Protein AF-A0A2M8A8I3-F1 (afdb_monomer_lite)

Structure (mmCIF, N/CA/C/O backbone):
data_AF-A0A2M8A8I3-F1
#
_entry.id   AF-A0A2M8A8I3-F1
#
loop_
_atom_site.group_PDB
_atom_site.id
_atom_site.type_symbol
_atom_site.label_atom_id
_atom_site.label_alt_id
_atom_site.label_comp_id
_atom_site.label_asym_id
_atom_site.label_entity_id
_atom_site.label_seq_id
_atom_site.pdbx_PDB_ins_code
_atom_site.Cartn_x
_atom_site.Cartn_y
_atom_site.Cartn_z
_atom_site.occupancy
_atom_site.B_iso_or_equiv
_atom_site.auth_seq_id
_atom_site.auth_comp_id
_atom_site.auth_asym_id
_atom_site.auth_atom_id
_atom_site.pdbx_PDB_model_num
ATOM 1 N N . MET A 1 1 ? 8.639 14.173 14.535 1.00 30.88 1 MET A N 1
ATOM 2 C CA . MET A 1 1 ? 8.524 12.784 15.039 1.00 30.88 1 MET A CA 1
ATOM 3 C C . MET A 1 1 ? 8.715 11.704 13.958 1.00 30.88 1 MET A C 1
ATOM 5 O O . MET A 1 1 ? 8.870 10.550 14.319 1.00 30.88 1 MET A O 1
ATOM 9 N N . PHE A 1 2 ? 8.788 12.048 12.660 1.00 28.23 2 PHE A N 1
ATOM 10 C CA . PHE A 1 2 ? 8.744 11.082 11.543 1.00 28.23 2 PHE A CA 1
ATOM 11 C C . PHE A 1 2 ? 10.104 10.669 10.927 1.00 28.23 2 PHE A C 1
ATOM 13 O O . PHE A 1 2 ? 10.144 9.785 10.078 1.00 28.23 2 PHE A O 1
ATOM 20 N N . ASN A 1 3 ? 11.232 11.244 11.365 1.00 26.62 3 ASN A N 1
ATOM 21 C CA . ASN A 1 3 ? 12.545 10.990 10.738 1.00 26.62 3 ASN A CA 1
ATOM 22 C C . ASN A 1 3 ? 13.216 9.664 11.144 1.00 26.62 3 ASN A C 1
ATOM 24 O O . ASN A 1 3 ? 14.120 9.201 10.451 1.00 26.62 3 ASN A O 1
ATOM 28 N N . SER A 1 4 ? 12.799 9.033 12.245 1.00 27.84 4 SER A N 1
ATOM 29 C CA . SER A 1 4 ? 13.532 7.889 12.813 1.00 27.84 4 SER A CA 1
ATOM 30 C C . SER A 1 4 ? 13.178 6.540 12.171 1.00 27.84 4 SER A C 1
ATOM 32 O O . SER A 1 4 ? 14.012 5.634 12.171 1.00 27.84 4 SER A O 1
ATOM 34 N N . VAL A 1 5 ? 11.980 6.414 11.580 1.00 35.53 5 VAL A N 1
ATOM 35 C CA . VAL A 1 5 ? 11.532 5.195 10.877 1.00 35.53 5 VAL A CA 1
ATOM 36 C C . VAL A 1 5 ? 12.127 5.135 9.467 1.00 35.53 5 VAL A C 1
ATOM 38 O O . VAL A 1 5 ? 12.611 4.087 9.057 1.00 35.53 5 VAL A O 1
ATOM 41 N N . ALA A 1 6 ? 12.212 6.273 8.766 1.00 32.16 6 ALA A N 1
ATOM 42 C CA . ALA A 1 6 ? 12.844 6.359 7.446 1.00 32.16 6 ALA A CA 1
ATOM 43 C C . ALA A 1 6 ? 14.330 5.963 7.466 1.00 32.16 6 ALA A C 1
ATOM 45 O O . ALA A 1 6 ? 14.822 5.351 6.522 1.00 32.16 6 ALA A O 1
ATOM 46 N N . TYR A 1 7 ? 15.041 6.242 8.562 1.00 34.94 7 TYR A N 1
ATOM 47 C CA . TYR A 1 7 ? 16.477 5.965 8.669 1.00 34.94 7 TYR A CA 1
ATOM 48 C C . TYR A 1 7 ? 16.824 4.465 8.647 1.00 34.94 7 TYR A C 1
ATOM 50 O O . TYR A 1 7 ? 17.898 4.092 8.181 1.00 34.94 7 TYR A O 1
ATOM 58 N N . LEU A 1 8 ? 15.916 3.597 9.111 1.00 34.00 8 LEU A N 1
ATOM 59 C CA . LEU A 1 8 ? 16.121 2.142 9.134 1.00 34.00 8 LEU A CA 1
ATOM 60 C C . LEU A 1 8 ? 15.975 1.485 7.751 1.00 34.00 8 L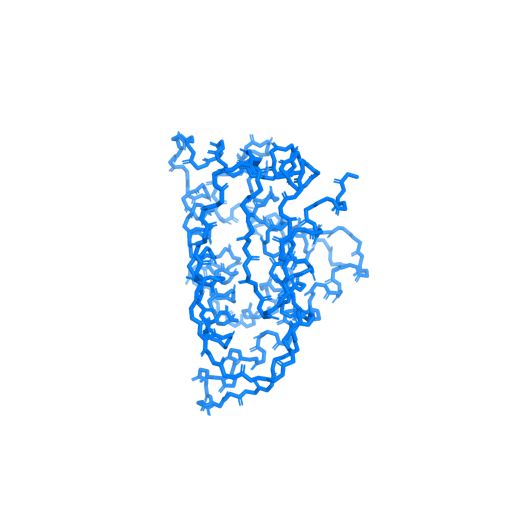EU A C 1
ATOM 62 O O . LEU A 1 8 ? 16.499 0.393 7.551 1.00 34.00 8 LEU A O 1
ATOM 66 N N . PHE A 1 9 ? 15.317 2.149 6.796 1.00 34.28 9 PHE A N 1
ATOM 67 C CA . PHE A 1 9 ? 15.022 1.588 5.471 1.00 34.28 9 PHE A CA 1
ATOM 68 C C . PHE A 1 9 ? 15.735 2.301 4.315 1.00 34.28 9 PHE A C 1
ATOM 70 O O . PHE A 1 9 ? 15.879 1.710 3.250 1.00 34.28 9 PHE A O 1
ATOM 77 N N . THR A 1 10 ? 16.217 3.536 4.495 1.00 35.12 10 THR A N 1
ATOM 78 C CA . THR A 1 10 ? 16.920 4.283 3.430 1.00 35.12 10 THR A CA 1
ATOM 79 C C . THR A 1 10 ? 18.409 3.952 3.320 1.00 35.12 10 THR A C 1
ATOM 81 O O . THR A 1 10 ? 18.999 4.145 2.262 1.00 35.12 10 THR A O 1
ATOM 84 N N . HIS A 1 11 ? 19.029 3.408 4.373 1.00 34.16 11 HIS A N 1
ATOM 85 C CA . HIS A 1 11 ? 20.455 3.045 4.368 1.00 34.16 11 HIS A CA 1
ATOM 86 C C . HIS A 1 11 ? 20.736 1.601 3.905 1.00 34.16 11 HIS A C 1
ATOM 88 O O . HIS A 1 11 ? 21.881 1.160 3.944 1.00 34.16 11 HIS A O 1
ATOM 94 N N . SER A 1 12 ? 19.722 0.864 3.436 1.00 32.94 12 SER A N 1
ATOM 95 C CA . SER A 1 12 ? 19.871 -0.481 2.851 1.00 32.94 12 SER A CA 1
ATOM 96 C C . SER A 1 12 ? 19.840 -0.497 1.313 1.00 3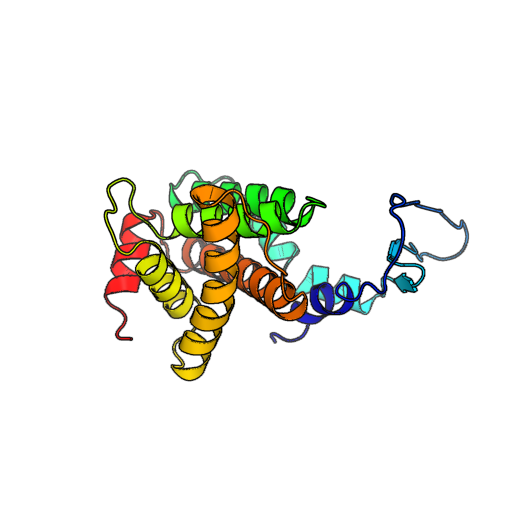2.94 12 SER A C 1
ATOM 98 O O . SER A 1 12 ? 19.991 -1.557 0.704 1.00 32.94 12 SER A O 1
ATOM 100 N N . ALA A 1 13 ? 19.692 0.661 0.659 1.00 31.58 13 ALA A N 1
ATOM 101 C CA . ALA A 1 13 ? 19.515 0.763 -0.789 1.00 31.58 13 ALA A CA 1
ATOM 102 C C . ALA A 1 13 ? 20.714 1.414 -1.504 1.00 31.58 13 ALA A C 1
ATOM 104 O O . ALA A 1 13 ? 20.599 2.483 -2.096 1.00 31.58 13 ALA A O 1
ATOM 105 N N . GLN A 1 14 ? 21.862 0.731 -1.508 1.00 29.94 14 GLN A N 1
ATOM 106 C CA . GLN A 1 14 ? 22.822 0.814 -2.617 1.00 29.94 14 GLN A CA 1
ATOM 107 C C . GLN A 1 14 ? 23.424 -0.572 -2.900 1.00 29.94 14 GLN A C 1
ATOM 109 O O . GLN A 1 14 ? 24.076 -1.149 -2.026 1.00 29.94 14 GLN A O 1
ATOM 114 N N . PRO A 1 15 ? 23.252 -1.117 -4.117 1.00 33.25 15 PRO A N 1
ATOM 115 C CA . PRO A 1 15 ? 24.148 -2.131 -4.651 1.00 33.25 15 PRO A CA 1
ATOM 116 C C . PRO A 1 15 ? 24.949 -1.561 -5.824 1.00 33.25 15 PRO A C 1
ATOM 118 O O . PRO A 1 15 ? 24.396 -1.221 -6.870 1.00 33.25 15 PRO A O 1
ATOM 121 N N . SER A 1 16 ? 26.269 -1.512 -5.660 1.00 30.77 16 SER A N 1
ATOM 122 C CA . SER A 1 16 ? 27.193 -1.658 -6.779 1.00 30.77 16 SER A CA 1
ATOM 123 C C . SER A 1 16 ? 27.211 -3.127 -7.220 1.00 30.77 16 SER A C 1
ATOM 125 O O . SER A 1 16 ? 27.007 -4.051 -6.435 1.00 30.77 16 SER A O 1
ATOM 127 N N . SER A 1 17 ? 27.385 -3.316 -8.521 1.00 34.34 17 SER A N 1
ATOM 128 C CA . SER A 1 17 ? 27.391 -4.576 -9.264 1.00 34.34 17 SER A CA 1
ATOM 129 C C . SER A 1 17 ? 28.202 -5.714 -8.625 1.00 34.34 17 SER A C 1
ATOM 131 O O . SER A 1 17 ? 29.400 -5.556 -8.398 1.00 34.34 17 SER A O 1
ATOM 133 N N . GLY A 1 18 ? 27.595 -6.900 -8.499 1.00 30.86 18 GLY A N 1
ATOM 134 C CA . GLY A 1 18 ? 28.335 -8.166 -8.450 1.00 30.86 18 GLY A CA 1
ATOM 135 C C . GLY A 1 18 ? 27.761 -9.239 -7.522 1.00 30.86 18 GLY A C 1
ATOM 136 O O . GLY A 1 18 ? 27.700 -9.045 -6.319 1.00 30.86 18 GLY A O 1
ATOM 137 N N . GLY A 1 19 ? 27.419 -10.391 -8.113 1.00 28.34 19 GLY A N 1
ATOM 138 C CA . GLY A 1 19 ? 27.547 -11.740 -7.537 1.00 28.34 19 GLY A CA 1
ATOM 139 C C . GLY A 1 19 ? 26.875 -12.026 -6.191 1.00 28.34 19 GLY A C 1
ATOM 140 O O . GLY A 1 19 ? 27.395 -11.682 -5.136 1.00 28.34 19 GLY A O 1
ATOM 141 N N . GLY A 1 20 ? 25.772 -12.780 -6.226 1.00 40.50 20 GLY A N 1
ATOM 142 C CA . GLY A 1 20 ? 25.081 -13.249 -5.027 1.00 40.50 20 GLY A CA 1
ATOM 143 C C . GLY A 1 20 ? 25.982 -13.992 -4.036 1.00 40.50 20 GLY A C 1
ATOM 144 O O . GLY A 1 20 ? 26.885 -14.727 -4.435 1.00 40.50 20 GLY A O 1
ATOM 145 N N . LYS A 1 21 ? 25.692 -13.819 -2.741 1.00 33.91 21 LYS A N 1
ATOM 146 C CA . LYS A 1 21 ? 26.057 -14.718 -1.635 1.00 33.91 21 LYS A CA 1
ATOM 147 C C . LYS A 1 21 ? 25.228 -14.362 -0.396 1.00 33.91 21 LYS A C 1
ATOM 149 O O . LYS A 1 21 ? 24.993 -13.193 -0.113 1.00 33.91 21 LYS A O 1
ATOM 154 N N . GLY A 1 22 ? 24.746 -15.401 0.287 1.00 34.34 22 GLY A N 1
ATOM 155 C CA . GLY A 1 22 ? 23.800 -15.314 1.399 1.00 34.34 22 GLY A CA 1
ATOM 156 C C . GLY A 1 22 ? 24.335 -14.638 2.666 1.00 34.34 22 GLY A C 1
ATOM 157 O O . GLY A 1 22 ? 25.535 -14.428 2.838 1.00 34.34 22 GLY A O 1
ATOM 158 N N . ILE A 1 23 ? 23.399 -14.332 3.567 1.00 34.12 23 ILE A N 1
ATOM 159 C CA . ILE A 1 23 ? 23.636 -13.714 4.875 1.00 34.12 23 ILE A CA 1
ATOM 160 C C . ILE A 1 23 ? 24.445 -14.680 5.754 1.00 34.12 23 ILE A C 1
ATOM 162 O O . ILE A 1 23 ? 23.997 -15.789 6.038 1.00 34.12 23 ILE A O 1
ATOM 166 N N . LYS A 1 24 ? 25.626 -14.255 6.216 1.00 33.41 24 LYS A N 1
ATOM 167 C CA . LYS A 1 24 ? 26.398 -14.946 7.260 1.00 33.41 24 LYS A CA 1
ATOM 168 C C . LYS A 1 24 ? 26.277 -14.181 8.575 1.00 33.41 24 LYS A C 1
ATOM 170 O O . LYS A 1 24 ? 26.654 -13.017 8.646 1.00 33.41 24 LYS A O 1
ATOM 175 N N . LEU A 1 25 ? 25.795 -14.854 9.618 1.00 34.12 25 LEU A N 1
ATOM 176 C CA . LEU A 1 25 ? 25.915 -14.389 10.999 1.00 34.12 25 LEU A CA 1
ATOM 177 C C . LEU A 1 25 ? 27.252 -14.867 11.571 1.00 34.12 25 LEU A C 1
ATOM 179 O O . LEU A 1 25 ? 27.499 -16.071 11.621 1.00 34.12 25 LEU A O 1
ATOM 183 N N . SER A 1 26 ? 28.088 -13.949 12.054 1.00 35.41 26 SER A N 1
ATOM 184 C CA . SER A 1 26 ? 29.182 -14.286 12.966 1.00 35.41 26 SER A CA 1
ATOM 185 C C . SER A 1 26 ? 28.888 -13.684 14.341 1.00 35.41 26 SER A C 1
ATOM 187 O O . SER A 1 26 ? 28.643 -12.489 14.484 1.00 35.41 26 SER A O 1
ATOM 189 N N . LYS A 1 27 ? 28.857 -14.530 15.377 1.00 32.16 27 LYS A N 1
ATOM 190 C CA . LYS A 1 27 ? 28.805 -14.078 16.772 1.00 32.16 27 LYS A CA 1
ATOM 191 C C . LYS A 1 27 ? 30.236 -13.867 17.243 1.00 32.16 27 LYS A C 1
ATOM 193 O O . LYS A 1 27 ? 30.983 -14.837 17.333 1.00 32.16 27 LYS A O 1
ATOM 198 N N . ASN A 1 28 ? 30.607 -12.632 17.567 1.00 33.41 28 ASN A N 1
ATOM 199 C CA . ASN A 1 28 ? 31.858 -12.365 18.267 1.00 33.41 28 ASN A CA 1
ATOM 200 C C . ASN A 1 28 ? 31.563 -12.239 19.768 1.00 33.41 28 ASN A C 1
ATOM 202 O O . ASN A 1 28 ? 30.867 -11.324 20.208 1.00 33.41 28 ASN A O 1
ATOM 206 N N . ILE A 1 29 ? 32.034 -13.208 20.554 1.00 38.34 29 ILE A N 1
ATOM 207 C CA . ILE A 1 29 ? 31.855 -13.259 22.009 1.00 38.34 29 ILE A CA 1
ATOM 208 C C . ILE A 1 29 ? 32.879 -12.303 22.627 1.00 38.34 29 ILE A C 1
ATOM 210 O O . ILE A 1 29 ? 33.942 -12.735 23.059 1.00 38.34 29 ILE A O 1
ATOM 214 N N . LYS A 1 30 ? 32.587 -10.998 22.579 1.00 34.88 30 LYS A N 1
ATOM 215 C CA . LYS A 1 30 ? 33.096 -9.928 23.461 1.00 34.88 30 LYS A CA 1
ATOM 216 C C . LYS A 1 30 ? 32.570 -8.585 22.936 1.00 34.88 30 LYS A C 1
ATOM 218 O O . LYS A 1 30 ? 33.125 -8.005 22.012 1.00 34.88 30 LYS A O 1
ATOM 223 N N . GLY A 1 31 ? 31.482 -8.110 23.548 1.00 36.25 31 GLY A N 1
ATOM 224 C CA . GLY A 1 31 ? 30.811 -6.845 23.224 1.00 36.25 31 GLY A CA 1
ATOM 225 C C . GLY A 1 31 ? 29.597 -7.038 22.312 1.00 36.25 31 GLY A C 1
ATOM 226 O O . GLY A 1 31 ? 29.729 -7.529 21.199 1.00 36.25 31 GLY A O 1
ATOM 227 N N . ASN A 1 32 ? 28.408 -6.657 22.794 1.00 38.53 32 ASN A N 1
ATOM 228 C CA . ASN A 1 32 ? 27.117 -6.734 22.093 1.00 38.53 32 ASN A CA 1
ATOM 229 C C . ASN A 1 32 ? 27.096 -5.894 20.797 1.00 38.53 32 ASN A C 1
ATOM 231 O O . ASN A 1 32 ? 26.515 -4.810 20.754 1.00 38.53 32 ASN A O 1
ATOM 235 N N . GLN A 1 33 ? 27.716 -6.389 19.731 1.00 40.53 33 GLN A N 1
ATOM 236 C CA . GLN A 1 33 ? 27.570 -5.865 18.379 1.00 40.53 33 GLN A CA 1
ATOM 237 C C . GLN A 1 33 ? 27.301 -7.034 17.434 1.00 40.53 33 GLN A C 1
ATOM 239 O O . GLN A 1 33 ? 28.206 -7.762 17.037 1.00 40.53 33 GLN A O 1
ATOM 244 N N . ASN A 1 34 ? 26.027 -7.214 17.082 1.00 42.69 34 ASN A N 1
ATOM 245 C CA . ASN A 1 34 ? 25.640 -8.077 15.974 1.00 42.69 34 ASN A CA 1
ATOM 246 C C . ASN A 1 34 ? 25.938 -7.306 14.684 1.00 42.69 34 ASN A C 1
ATOM 248 O O . ASN A 1 34 ? 25.208 -6.374 14.338 1.00 42.69 34 ASN A O 1
ATOM 252 N N . SER A 1 35 ? 27.032 -7.647 14.007 1.00 38.47 35 SER A N 1
ATOM 253 C CA . SER A 1 35 ? 27.333 -7.113 12.684 1.00 38.47 35 SER A CA 1
ATOM 254 C C . SER A 1 35 ? 26.560 -7.915 11.640 1.00 38.47 35 SER A C 1
ATOM 256 O O . SER A 1 35 ? 26.703 -9.131 11.517 1.00 38.47 35 SER A O 1
ATOM 258 N N . LEU A 1 36 ? 25.699 -7.228 10.894 1.00 44.09 36 LEU A N 1
ATOM 259 C CA . LEU A 1 36 ? 25.083 -7.776 9.691 1.00 44.09 36 LEU A CA 1
ATOM 260 C C . LEU A 1 36 ? 25.879 -7.235 8.504 1.00 44.09 36 LEU A C 1
ATOM 262 O O . LEU A 1 36 ? 26.114 -6.033 8.400 1.00 44.09 36 LEU A O 1
ATOM 266 N N . GLN A 1 37 ? 26.345 -8.122 7.631 1.00 37.91 37 GLN A N 1
ATOM 267 C CA . GLN A 1 37 ? 27.012 -7.715 6.399 1.00 37.91 37 GLN A CA 1
ATOM 268 C C . GLN A 1 37 ? 25.987 -7.671 5.267 1.00 37.91 37 GLN A C 1
ATOM 270 O O . GLN A 1 37 ? 25.355 -8.680 4.958 1.00 37.91 37 GLN A O 1
ATOM 275 N N . TYR A 1 38 ? 25.840 -6.498 4.652 1.00 41.91 38 TYR A N 1
ATOM 276 C CA . TYR A 1 38 ? 25.074 -6.298 3.424 1.00 41.91 38 TYR A CA 1
ATOM 277 C C . TYR A 1 38 ? 25.983 -5.593 2.412 1.00 41.91 38 TYR A C 1
ATOM 279 O O . TYR A 1 38 ? 26.571 -4.556 2.724 1.00 41.91 38 TYR A O 1
ATOM 287 N N . ASN A 1 39 ? 26.156 -6.182 1.225 1.00 40.84 39 ASN A N 1
ATOM 288 C CA . ASN A 1 39 ? 27.028 -5.669 0.156 1.00 40.84 39 ASN A CA 1
ATOM 289 C C . ASN A 1 39 ? 28.451 -5.282 0.617 1.00 40.84 39 ASN A C 1
ATOM 291 O O . ASN A 1 39 ? 28.926 -4.193 0.311 1.00 40.84 39 ASN A O 1
ATOM 295 N N . ASN A 1 40 ? 29.130 -6.144 1.388 1.00 50.12 40 ASN A N 1
ATOM 296 C CA . ASN A 1 40 ? 30.483 -5.905 1.932 1.00 50.12 40 ASN A CA 1
ATOM 297 C C . ASN A 1 40 ? 30.647 -4.628 2.782 1.00 50.12 40 ASN A C 1
ATOM 299 O O . ASN A 1 40 ? 31.762 -4.285 3.172 1.00 50.12 40 ASN A O 1
ATOM 303 N N . SER A 1 41 ? 29.548 -3.957 3.125 1.00 48.75 41 SER A N 1
ATOM 304 C CA . SER A 1 41 ? 29.523 -2.853 4.073 1.00 48.75 41 SER A CA 1
ATOM 305 C C . SER A 1 41 ? 29.072 -3.375 5.436 1.00 48.75 41 SER A C 1
ATOM 307 O O . SER A 1 41 ? 28.123 -4.159 5.551 1.00 48.75 41 SER A O 1
ATOM 309 N N . GLN A 1 42 ? 29.800 -2.997 6.484 1.00 47.53 42 GLN A N 1
ATOM 310 C CA . GLN A 1 42 ? 29.458 -3.383 7.845 1.00 47.53 42 GLN A CA 1
ATOM 311 C C . GLN A 1 42 ? 28.258 -2.551 8.302 1.00 47.53 42 GLN A C 1
ATOM 313 O O . GLN A 1 42 ? 28.398 -1.371 8.625 1.00 47.53 42 GLN A O 1
ATOM 318 N N . PHE A 1 43 ? 27.072 -3.160 8.351 1.00 58.53 43 PHE A N 1
ATOM 319 C CA . PHE A 1 43 ? 25.928 -2.527 8.988 1.00 58.53 43 PHE A CA 1
ATOM 320 C C . PHE A 1 43 ? 26.049 -2.709 10.501 1.00 58.53 43 PHE A C 1
ATOM 322 O O . PHE A 1 43 ? 25.903 -3.808 11.043 1.00 58.53 43 PHE A O 1
ATOM 329 N N . ASN A 1 44 ? 26.330 -1.605 11.190 1.00 65.75 44 ASN A N 1
ATOM 330 C CA . ASN A 1 44 ? 26.394 -1.573 12.642 1.00 65.75 44 ASN A CA 1
ATOM 331 C C . ASN A 1 44 ? 25.016 -1.226 13.206 1.00 65.75 44 ASN A C 1
ATOM 333 O O . ASN A 1 44 ? 24.539 -0.091 13.109 1.00 65.75 44 ASN A O 1
ATOM 337 N N . PHE A 1 45 ? 24.368 -2.209 13.827 1.00 62.56 45 PHE A N 1
ATOM 338 C CA . PHE A 1 45 ? 23.128 -1.973 14.552 1.00 62.56 45 PHE A CA 1
ATOM 339 C C . PHE A 1 45 ? 23.428 -1.191 15.841 1.00 62.56 45 PHE A C 1
ATOM 341 O O . PHE A 1 45 ? 23.974 -1.724 16.804 1.00 62.56 45 PHE A O 1
ATOM 348 N N . THR A 1 46 ? 23.127 0.110 15.845 1.00 75.12 46 THR A N 1
ATOM 349 C CA . THR A 1 46 ? 23.431 1.010 16.963 1.00 75.12 46 THR A CA 1
ATOM 350 C C . THR A 1 46 ? 22.312 1.026 18.007 1.00 75.12 46 THR A C 1
ATOM 352 O O . THR A 1 46 ? 21.152 0.730 17.716 1.00 75.12 46 THR A O 1
ATOM 355 N N . LYS A 1 47 ? 22.623 1.493 19.224 1.00 67.50 47 LYS A N 1
ATOM 356 C CA . LYS A 1 47 ? 21.618 1.766 20.268 1.00 67.50 47 LYS A CA 1
ATOM 357 C C . LYS A 1 47 ? 20.530 2.741 19.790 1.00 67.50 47 LYS A C 1
ATOM 359 O O . LYS A 1 47 ? 19.385 2.617 20.204 1.00 67.50 47 LYS A O 1
ATOM 364 N N . ARG A 1 48 ? 20.855 3.671 18.881 1.00 66.69 48 ARG A N 1
ATOM 365 C CA . ARG A 1 48 ? 19.881 4.579 18.250 1.00 66.69 48 ARG A CA 1
ATOM 366 C C . ARG A 1 48 ? 18.917 3.824 17.326 1.00 66.69 48 ARG A C 1
ATOM 368 O O . ARG A 1 48 ? 17.726 4.105 17.376 1.00 66.69 48 ARG A O 1
ATOM 375 N N . HIS A 1 49 ? 19.402 2.858 16.538 1.00 64.88 49 HIS A N 1
ATOM 376 C CA . HIS A 1 49 ? 18.547 1.984 15.720 1.00 64.88 49 HIS A CA 1
ATOM 377 C C . HIS A 1 49 ? 17.597 1.164 16.597 1.00 64.88 49 HIS A C 1
ATOM 379 O O . HIS A 1 49 ? 16.400 1.144 16.334 1.00 64.88 49 HIS A O 1
ATOM 385 N N . TYR A 1 50 ? 18.108 0.577 17.684 1.00 62.78 50 TYR A N 1
ATOM 386 C CA . TYR A 1 50 ? 17.295 -0.151 18.661 1.00 62.78 50 TYR A CA 1
ATOM 387 C C . TYR A 1 50 ? 16.226 0.733 19.313 1.00 62.78 50 TYR A C 1
ATOM 389 O O . TYR A 1 50 ? 15.056 0.370 19.326 1.00 62.78 50 TYR A O 1
ATOM 397 N N . LEU A 1 51 ? 16.609 1.907 19.829 1.00 63.72 51 LEU A N 1
ATOM 398 C CA . LEU A 1 51 ? 15.676 2.825 20.486 1.00 63.72 51 LEU A CA 1
ATOM 399 C C . LEU A 1 51 ? 14.622 3.351 19.509 1.00 63.72 51 LEU A C 1
ATOM 401 O O . LEU A 1 51 ? 13.451 3.341 19.856 1.00 63.72 51 LEU A O 1
ATOM 405 N N . SER A 1 52 ? 15.005 3.716 18.282 1.00 63.25 52 SER A N 1
ATOM 406 C CA . SER A 1 52 ? 14.059 4.098 17.221 1.00 63.25 52 SER A CA 1
ATOM 407 C C . SER A 1 52 ? 13.065 2.974 16.916 1.00 63.25 52 SER A C 1
ATOM 409 O O . SER A 1 52 ? 11.853 3.183 16.902 1.00 63.25 52 SER A O 1
ATOM 411 N N . ALA A 1 53 ? 13.567 1.752 16.733 1.00 60.44 53 ALA A N 1
ATOM 412 C CA . ALA A 1 53 ? 12.740 0.596 16.426 1.00 60.44 53 ALA A CA 1
ATOM 413 C C . ALA A 1 53 ? 11.759 0.279 17.573 1.00 60.44 53 ALA A C 1
ATOM 415 O O . ALA A 1 53 ? 10.569 0.069 17.333 1.00 60.44 53 ALA A O 1
ATOM 416 N N . ASN A 1 54 ? 12.246 0.338 18.816 1.00 53.59 54 ASN A N 1
ATOM 417 C CA . ASN A 1 54 ? 11.474 0.095 20.033 1.00 53.59 54 ASN A CA 1
ATOM 418 C C . ASN A 1 54 ? 10.455 1.211 20.335 1.00 53.59 54 ASN A C 1
ATOM 420 O O . ASN A 1 54 ? 9.375 0.937 20.848 1.00 53.59 54 ASN A O 1
ATOM 424 N N . GLN A 1 55 ? 10.775 2.469 20.019 1.00 59.53 55 GLN A N 1
ATOM 425 C CA . GLN A 1 55 ? 9.966 3.632 20.402 1.00 59.53 55 GLN A CA 1
ATOM 426 C C . GLN A 1 55 ? 9.042 4.156 19.295 1.00 59.53 55 GLN A C 1
ATOM 428 O O . GLN A 1 55 ? 8.220 5.019 19.589 1.00 59.53 55 GLN A O 1
ATOM 433 N N . SER A 1 56 ? 9.166 3.723 18.033 1.00 61.75 56 SER A N 1
ATOM 434 C CA . SER A 1 56 ? 8.522 4.464 16.927 1.00 61.75 56 SER A CA 1
ATOM 435 C C . SER A 1 56 ? 7.783 3.635 15.871 1.00 61.75 56 SER A C 1
ATOM 437 O O . SER A 1 56 ? 7.112 4.226 15.034 1.00 61.75 56 SER A O 1
ATOM 439 N N . GLY A 1 57 ? 7.830 2.298 15.898 1.00 71.69 57 GLY A N 1
ATOM 440 C CA . GLY A 1 57 ? 7.042 1.506 14.940 1.00 71.69 57 GLY A CA 1
ATOM 441 C C . GLY A 1 57 ? 6.926 0.018 15.248 1.00 71.69 57 GLY A C 1
ATOM 442 O O . GLY A 1 57 ? 5.822 -0.516 15.192 1.00 71.69 57 GLY A O 1
ATOM 443 N N . LEU A 1 58 ? 8.015 -0.660 15.639 1.00 81.94 58 LEU A N 1
ATOM 444 C CA . LEU A 1 58 ? 7.954 -2.111 15.882 1.00 81.94 58 LEU A CA 1
ATOM 445 C C . LEU A 1 58 ? 7.050 -2.466 17.056 1.00 81.94 58 LEU A C 1
ATOM 447 O O . LEU A 1 58 ? 6.365 -3.478 16.991 1.00 81.94 58 LEU A O 1
ATOM 451 N N . LYS A 1 59 ? 7.009 -1.626 18.098 1.00 84.75 59 LYS A N 1
ATOM 452 C CA . LYS A 1 59 ? 6.074 -1.821 19.207 1.00 84.75 59 LYS A CA 1
ATOM 453 C C . LYS A 1 59 ? 4.618 -1.730 18.739 1.00 84.75 59 LYS A C 1
ATOM 455 O O . LYS A 1 59 ? 3.836 -2.585 19.112 1.00 84.75 59 LYS A O 1
ATOM 460 N N . ILE A 1 60 ? 4.279 -0.775 17.867 1.00 89.12 60 ILE A N 1
ATOM 461 C CA . ILE A 1 60 ? 2.920 -0.641 17.308 1.00 89.12 60 ILE A CA 1
ATOM 462 C C . ILE A 1 60 ? 2.537 -1.907 16.537 1.00 89.12 60 ILE A C 1
ATOM 464 O O . ILE A 1 60 ? 1.471 -2.463 16.773 1.00 89.12 60 ILE A O 1
ATOM 468 N N . PHE A 1 61 ? 3.423 -2.399 15.664 1.00 91.19 61 PHE A N 1
ATOM 469 C CA . PHE A 1 61 ? 3.193 -3.653 14.945 1.00 91.19 61 PHE A CA 1
ATOM 470 C C . PHE A 1 61 ? 3.078 -4.850 15.891 1.00 91.19 61 PHE A C 1
ATOM 472 O O . PHE A 1 61 ? 2.148 -5.634 15.758 1.00 91.19 61 PHE A O 1
ATOM 479 N N . SER A 1 62 ? 4.004 -4.991 16.841 1.00 90.25 62 SER A N 1
ATOM 480 C CA . SER A 1 62 ? 4.023 -6.100 17.798 1.00 90.25 62 SER A CA 1
ATOM 481 C C . SER A 1 62 ? 2.761 -6.126 18.647 1.00 90.25 62 SER A C 1
ATOM 483 O O . SER A 1 62 ? 2.145 -7.179 18.782 1.00 90.25 62 SER A O 1
ATOM 485 N N . ASP A 1 63 ? 2.374 -4.975 19.197 1.00 90.25 63 ASP A N 1
ATOM 486 C CA . ASP A 1 63 ? 1.160 -4.837 19.986 1.00 90.25 63 ASP A CA 1
ATOM 487 C C . ASP A 1 63 ? -0.034 -5.213 19.106 1.00 90.25 63 ASP A C 1
ATOM 489 O O . ASP A 1 63 ? -0.770 -6.129 19.455 1.00 90.25 63 ASP A O 1
ATOM 493 N N . TYR A 1 64 ? -0.179 -4.605 17.925 1.00 92.69 64 TYR A N 1
ATOM 494 C CA . TYR A 1 64 ? -1.314 -4.857 17.037 1.00 92.69 64 TYR A CA 1
ATOM 495 C C . TYR A 1 64 ? -1.442 -6.326 16.604 1.00 92.69 64 TYR A C 1
ATOM 497 O O . TYR A 1 64 ? -2.532 -6.880 16.669 1.00 92.69 64 TYR A O 1
ATOM 505 N N . LEU A 1 65 ? -0.333 -6.973 16.225 1.00 91.88 65 LEU A N 1
ATOM 506 C CA . LEU A 1 65 ? -0.300 -8.388 15.829 1.00 91.88 65 LEU A CA 1
ATOM 507 C C . LEU A 1 65 ? -0.574 -9.349 16.997 1.00 91.88 65 LEU A C 1
ATOM 509 O O . LEU A 1 65 ? -0.949 -10.494 16.764 1.00 91.88 65 LEU A O 1
ATOM 513 N N . SER A 1 66 ? -0.358 -8.907 18.239 1.00 90.81 66 SER A N 1
ATOM 514 C CA . SER A 1 66 ? -0.616 -9.713 19.441 1.00 90.81 66 SER A CA 1
ATOM 515 C C . SER A 1 66 ? -2.047 -9.560 19.962 1.00 90.81 66 SER A C 1
ATOM 517 O O . SER A 1 66 ? -2.485 -10.364 20.784 1.00 90.81 66 SER A O 1
ATOM 519 N N . HIS A 1 67 ? -2.774 -8.525 19.528 1.00 88.12 67 HIS A N 1
ATOM 520 C CA . HIS A 1 67 ? -4.164 -8.324 19.923 1.00 88.12 67 HIS A CA 1
ATOM 521 C C . HIS A 1 67 ? -5.077 -9.279 19.159 1.00 88.12 67 HIS A C 1
ATOM 523 O O . HIS A 1 67 ? -4.979 -9.421 17.945 1.00 88.12 67 HIS A O 1
ATOM 529 N N . GLN A 1 68 ? -6.014 -9.895 19.877 1.00 79.69 68 GLN A N 1
ATOM 530 C CA . GLN A 1 68 ? -7.080 -10.681 19.269 1.00 79.69 68 GLN A CA 1
ATOM 531 C C . GLN A 1 68 ? -8.258 -9.756 18.961 1.00 79.69 68 GLN A C 1
ATOM 533 O O . GLN A 1 68 ? -8.957 -9.300 19.865 1.00 79.69 68 GLN A O 1
ATO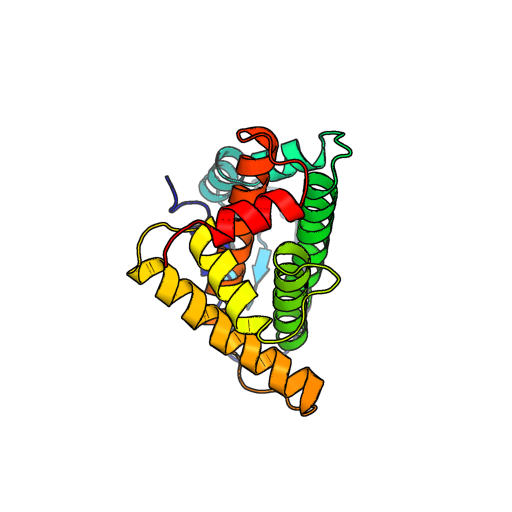M 538 N N . ASN A 1 69 ? -8.459 -9.457 17.683 1.00 81.88 69 ASN A N 1
ATOM 539 C CA . ASN A 1 69 ? -9.633 -8.766 17.166 1.00 81.88 69 ASN A CA 1
ATOM 540 C C . ASN A 1 69 ? -10.093 -9.501 15.898 1.00 81.88 69 ASN A C 1
ATOM 542 O O . ASN A 1 69 ? -9.281 -10.101 15.203 1.00 81.88 69 ASN A O 1
ATOM 546 N N . THR A 1 70 ? -11.391 -9.506 15.622 1.00 84.19 70 THR A N 1
ATOM 547 C CA . THR A 1 70 ? -11.997 -10.319 14.551 1.00 84.19 70 THR A CA 1
ATOM 548 C C . THR A 1 70 ? -12.773 -9.479 13.544 1.00 84.19 70 THR A C 1
ATOM 550 O O . THR A 1 70 ? -13.576 -10.005 12.778 1.00 84.19 70 THR A O 1
ATOM 553 N N . ASN A 1 71 ? -12.589 -8.155 13.552 1.00 93.50 71 ASN A N 1
ATOM 554 C CA . ASN A 1 71 ? -13.189 -7.323 12.516 1.00 93.50 71 ASN A CA 1
ATOM 555 C C . ASN A 1 71 ? -12.446 -7.465 11.180 1.00 93.50 71 ASN A C 1
ATOM 557 O O . ASN A 1 71 ? -11.232 -7.662 11.145 1.00 93.50 71 ASN A O 1
ATOM 561 N N . GLU A 1 72 ? -13.191 -7.325 10.084 1.00 94.62 72 GLU A N 1
ATOM 562 C CA . GLU A 1 72 ? -12.698 -7.508 8.714 1.00 94.62 72 GLU A CA 1
ATOM 563 C C . GLU A 1 72 ? -11.452 -6.653 8.435 1.00 94.62 72 GLU A C 1
ATOM 565 O O . GLU A 1 72 ? -10.458 -7.138 7.892 1.00 94.62 72 GLU A O 1
ATOM 570 N N . LEU A 1 73 ? -11.466 -5.378 8.843 1.00 94.62 73 LEU A N 1
ATOM 571 C CA . LEU A 1 73 ? -10.339 -4.484 8.594 1.00 94.62 73 LEU A CA 1
ATOM 572 C C . LEU A 1 73 ? -9.081 -4.934 9.348 1.00 94.62 73 LEU A C 1
ATOM 574 O O . LEU A 1 73 ? -7.982 -4.846 8.801 1.00 94.62 73 LEU A O 1
ATOM 578 N N . HIS A 1 74 ? -9.228 -5.443 10.571 1.00 95.56 74 HIS A N 1
ATOM 579 C CA . HIS A 1 74 ? -8.120 -5.984 11.350 1.00 95.56 74 HIS A CA 1
ATOM 580 C C . HIS A 1 74 ? -7.473 -7.181 10.652 1.00 95.56 74 HIS A C 1
ATOM 582 O O . HIS A 1 74 ? -6.252 -7.211 10.486 1.00 95.56 74 HIS A O 1
ATOM 588 N N . GLU A 1 75 ? -8.282 -8.119 10.158 1.00 95.19 75 GLU A N 1
ATOM 589 C CA . GLU A 1 75 ? -7.790 -9.274 9.404 1.00 95.19 75 GLU A CA 1
ATOM 590 C C . GLU A 1 75 ? -7.063 -8.848 8.122 1.00 95.19 75 GLU A C 1
ATOM 592 O O . GLU A 1 75 ? -5.959 -9.328 7.848 1.00 95.19 75 GLU A O 1
ATOM 597 N N . ILE A 1 76 ? -7.621 -7.888 7.376 1.00 96.00 76 ILE A N 1
ATOM 598 C CA . ILE A 1 76 ? -6.989 -7.327 6.173 1.00 96.00 76 ILE A CA 1
ATOM 599 C C . ILE A 1 76 ? -5.635 -6.697 6.508 1.00 96.00 76 ILE A C 1
ATOM 601 O O . ILE A 1 76 ? -4.665 -6.902 5.771 1.00 96.00 76 ILE A O 1
ATOM 605 N N . ILE A 1 77 ? -5.538 -5.938 7.604 1.00 96.62 77 ILE A N 1
ATOM 606 C CA . ILE A 1 77 ? -4.288 -5.294 8.026 1.00 96.62 77 ILE A CA 1
ATOM 607 C C . ILE A 1 77 ? -3.241 -6.352 8.384 1.00 96.62 77 ILE A C 1
ATOM 609 O O . ILE A 1 77 ? -2.116 -6.276 7.883 1.00 96.62 77 ILE A O 1
ATOM 613 N N . ILE A 1 78 ? -3.599 -7.360 9.186 1.00 96.06 78 ILE A N 1
ATOM 614 C CA . ILE A 1 78 ? -2.693 -8.454 9.566 1.00 96.06 78 ILE A CA 1
ATOM 615 C C . ILE A 1 78 ? -2.184 -9.198 8.327 1.00 96.06 78 ILE A C 1
ATOM 617 O O . ILE A 1 78 ? -0.972 -9.341 8.141 1.00 96.06 78 ILE A O 1
ATOM 621 N N . GLN A 1 79 ? -3.087 -9.619 7.439 1.00 96.19 79 GLN A N 1
ATOM 622 C CA . GLN A 1 79 ? -2.716 -10.321 6.209 1.00 96.19 79 GLN A CA 1
ATOM 623 C C . GLN A 1 79 ? -1.815 -9.459 5.318 1.00 96.19 79 GLN A C 1
ATOM 625 O O . GLN A 1 79 ? -0.806 -9.938 4.800 1.00 96.19 79 GLN A O 1
ATOM 630 N N . SER A 1 80 ? -2.122 -8.166 5.195 1.00 97.62 80 SER A N 1
ATOM 631 C CA . SER A 1 80 ? -1.321 -7.218 4.416 1.00 97.62 80 SER A CA 1
ATOM 632 C C . SER A 1 80 ? 0.094 -7.052 4.974 1.00 97.62 80 SER A C 1
ATOM 634 O O . SER A 1 80 ? 1.054 -7.023 4.202 1.00 97.62 80 SER A O 1
ATOM 636 N N . ILE A 1 81 ? 0.249 -6.990 6.302 1.00 97.00 81 ILE A N 1
ATOM 637 C CA . ILE A 1 81 ? 1.559 -6.923 6.968 1.00 97.00 81 ILE A CA 1
ATOM 638 C C . ILE A 1 81 ? 2.358 -8.204 6.709 1.00 97.00 81 ILE A C 1
ATOM 640 O O . ILE A 1 81 ? 3.539 -8.127 6.357 1.00 97.00 81 ILE A O 1
ATOM 644 N N . HIS A 1 82 ? 1.729 -9.377 6.831 1.00 95.50 82 HIS A N 1
ATOM 645 C CA . HIS A 1 82 ? 2.385 -10.653 6.543 1.00 95.50 82 HIS A CA 1
ATOM 646 C C . HIS A 1 82 ? 2.826 -10.751 5.080 1.00 95.50 82 HIS A C 1
ATOM 648 O O . HIS A 1 82 ? 3.999 -11.023 4.814 1.00 95.50 82 HIS A O 1
ATOM 654 N N . PHE A 1 83 ? 1.940 -10.444 4.129 1.00 96.38 83 PHE A N 1
ATOM 655 C CA . PHE A 1 83 ? 2.284 -10.445 2.707 1.00 96.38 83 PHE A CA 1
ATOM 656 C C . PHE A 1 83 ? 3.373 -9.431 2.372 1.00 96.38 83 PHE A C 1
ATOM 658 O O . PHE A 1 83 ? 4.267 -9.733 1.578 1.00 96.38 83 PHE A O 1
ATOM 665 N N . PHE A 1 84 ? 3.362 -8.256 3.004 1.00 97.12 84 PHE A N 1
ATOM 666 C CA . PHE A 1 84 ? 4.428 -7.280 2.823 1.00 97.12 84 PHE A CA 1
ATOM 667 C C . PHE A 1 84 ? 5.767 -7.795 3.355 1.00 97.12 84 PHE A C 1
ATOM 669 O O . PHE A 1 84 ? 6.771 -7.688 2.654 1.00 97.12 84 PHE A O 1
ATOM 676 N N . SER A 1 85 ? 5.787 -8.404 4.546 1.00 93.69 85 SER A N 1
ATOM 677 C CA . SER A 1 85 ? 6.988 -9.010 5.140 1.00 93.69 85 SER A CA 1
ATOM 678 C C . SER A 1 85 ? 7.604 -10.078 4.225 1.00 93.69 85 SER A C 1
ATOM 680 O O . SER A 1 85 ? 8.816 -10.079 3.973 1.00 93.69 85 SER A O 1
ATOM 682 N N . SER A 1 86 ? 6.766 -10.934 3.634 1.00 92.94 86 SER A N 1
ATOM 683 C CA . SER A 1 86 ? 7.205 -11.906 2.630 1.00 92.94 86 SER A CA 1
ATOM 684 C C . SER A 1 86 ? 7.712 -11.228 1.351 1.00 92.94 86 SER A C 1
ATOM 686 O O . SER A 1 86 ? 8.747 -11.624 0.816 1.00 92.94 86 SER A O 1
ATOM 688 N N . ALA A 1 87 ? 7.036 -10.180 0.870 1.00 93.81 87 ALA A N 1
ATOM 689 C CA . ALA A 1 87 ? 7.431 -9.459 -0.338 1.00 93.81 87 ALA A CA 1
ATOM 690 C C . ALA A 1 87 ? 8.797 -8.768 -0.194 1.00 93.81 87 ALA A C 1
ATOM 692 O O . ALA A 1 87 ? 9.644 -8.884 -1.082 1.00 93.81 87 ALA A O 1
ATOM 693 N N . ILE A 1 88 ? 9.051 -8.077 0.922 1.00 92.50 88 ILE A N 1
ATOM 694 C CA . ILE A 1 88 ? 10.333 -7.386 1.146 1.00 92.50 88 ILE A CA 1
ATOM 695 C C . ILE A 1 88 ? 11.497 -8.358 1.356 1.00 92.50 88 ILE A C 1
ATOM 697 O O . ILE A 1 88 ? 12.633 -8.014 1.041 1.00 92.50 88 ILE A O 1
ATOM 701 N N . SER A 1 89 ? 11.210 -9.576 1.819 1.00 89.44 89 SER A N 1
ATOM 702 C CA . SER A 1 89 ? 12.195 -10.653 1.963 1.00 89.44 89 SER A CA 1
ATOM 703 C C . SER A 1 89 ? 12.508 -11.359 0.636 1.00 89.44 89 SER A C 1
ATOM 705 O O . SER A 1 89 ? 13.449 -12.146 0.560 1.00 89.44 89 SER A O 1
ATOM 707 N N . ASN A 1 90 ? 11.739 -11.086 -0.424 1.00 87.75 90 ASN A N 1
ATOM 708 C CA . ASN A 1 90 ? 11.934 -11.690 -1.736 1.00 87.75 90 ASN A CA 1
ATOM 709 C C . ASN A 1 90 ? 13.086 -11.013 -2.490 1.00 87.75 90 ASN A C 1
ATOM 711 O O . ASN A 1 90 ? 13.083 -9.793 -2.655 1.00 87.75 90 ASN A O 1
ATOM 715 N N . TRP A 1 91 ? 14.048 -11.796 -2.978 1.00 92.31 91 TRP A N 1
ATOM 716 C CA . TRP A 1 91 ? 15.180 -11.305 -3.772 1.00 92.31 91 TRP A CA 1
ATOM 717 C C . TRP A 1 91 ? 14.777 -10.808 -5.167 1.00 92.31 91 TRP A C 1
ATOM 719 O O . TRP A 1 91 ? 15.472 -9.973 -5.742 1.00 92.31 91 TRP A O 1
ATOM 729 N N . ASP A 1 92 ? 13.654 -11.285 -5.708 1.00 95.12 92 ASP A N 1
ATOM 730 C CA . ASP A 1 92 ? 13.106 -10.807 -6.973 1.00 95.12 92 ASP A CA 1
ATOM 731 C C . ASP A 1 92 ? 12.353 -9.484 -6.766 1.00 95.12 92 ASP A C 1
ATOM 733 O O . ASP A 1 92 ? 11.230 -9.435 -6.255 1.00 95.12 92 ASP A O 1
ATOM 737 N N . LEU A 1 93 ? 12.987 -8.391 -7.190 1.00 95.38 93 LEU A N 1
ATOM 738 C CA . LEU A 1 93 ? 12.455 -7.038 -7.043 1.00 95.38 93 LEU A CA 1
ATOM 739 C C . LEU A 1 93 ? 11.193 -6.799 -7.876 1.00 95.38 93 LEU A C 1
ATOM 741 O O . LEU A 1 93 ? 10.317 -6.053 -7.445 1.00 95.38 93 LEU A O 1
ATOM 745 N N . HIS A 1 94 ? 11.057 -7.442 -9.038 1.00 96.62 94 HIS A N 1
ATOM 746 C CA . HIS A 1 94 ? 9.845 -7.306 -9.846 1.00 96.62 94 HIS A CA 1
ATOM 747 C C . HIS A 1 94 ? 8.659 -7.965 -9.151 1.00 96.62 94 HIS A C 1
ATOM 749 O O . HIS A 1 94 ? 7.578 -7.377 -9.082 1.00 96.62 94 HIS A O 1
ATOM 755 N N . LEU A 1 95 ? 8.879 -9.152 -8.581 1.00 95.69 95 LEU A N 1
ATOM 756 C CA . LEU A 1 95 ? 7.857 -9.845 -7.802 1.00 95.69 95 LEU A CA 1
ATOM 757 C C . LEU A 1 95 ? 7.505 -9.068 -6.527 1.00 95.69 95 LEU A C 1
ATOM 759 O O . LEU A 1 95 ? 6.335 -8.981 -6.163 1.00 95.69 95 LEU A O 1
ATOM 763 N N . ARG A 1 96 ? 8.486 -8.412 -5.897 1.00 96.25 96 ARG A N 1
ATOM 764 C CA . ARG A 1 96 ? 8.240 -7.485 -4.787 1.00 96.25 96 ARG A CA 1
ATOM 765 C C . ARG A 1 96 ? 7.319 -6.329 -5.194 1.00 96.25 96 ARG A C 1
ATOM 767 O O . ARG A 1 96 ? 6.347 -6.074 -4.487 1.00 96.25 96 ARG A O 1
ATOM 774 N N . CYS A 1 97 ? 7.573 -5.680 -6.334 1.00 97.06 97 CYS A N 1
ATOM 775 C CA . CYS A 1 97 ? 6.698 -4.630 -6.871 1.00 97.06 97 CYS A CA 1
ATOM 776 C C . CYS A 1 97 ? 5.271 -5.144 -7.107 1.00 97.06 97 CYS A C 1
ATOM 778 O O . CYS A 1 97 ? 4.312 -4.508 -6.676 1.00 97.06 97 CYS A O 1
ATOM 780 N N . ILE A 1 98 ? 5.120 -6.313 -7.743 1.00 96.75 98 ILE A N 1
ATOM 781 C CA . ILE A 1 98 ? 3.807 -6.932 -7.989 1.00 96.75 98 ILE A CA 1
ATOM 782 C C . ILE A 1 98 ? 3.064 -7.184 -6.678 1.00 96.75 98 ILE A C 1
ATOM 784 O O . ILE A 1 98 ? 1.889 -6.835 -6.562 1.00 96.75 98 ILE A O 1
ATOM 788 N N . ASN A 1 99 ? 3.744 -7.754 -5.685 1.00 97.31 99 ASN A N 1
ATOM 789 C CA . ASN A 1 99 ? 3.135 -8.069 -4.398 1.00 97.31 99 ASN A CA 1
ATOM 790 C C . ASN A 1 99 ? 2.727 -6.798 -3.644 1.00 97.31 99 ASN A C 1
ATOM 792 O O . ASN A 1 99 ? 1.648 -6.765 -3.065 1.00 97.31 99 ASN A O 1
ATOM 796 N N . MET A 1 100 ? 3.525 -5.726 -3.704 1.00 97.81 100 MET A N 1
ATOM 797 C CA . MET A 1 100 ? 3.149 -4.433 -3.119 1.00 97.81 100 MET A CA 1
ATOM 798 C C . MET A 1 100 ? 1.882 -3.858 -3.758 1.00 97.81 100 MET A C 1
ATOM 800 O O . MET A 1 100 ? 0.995 -3.407 -3.037 1.00 97.81 100 MET A O 1
ATOM 804 N N . ILE A 1 101 ? 1.761 -3.913 -5.090 1.00 97.88 101 ILE A N 1
ATOM 805 C CA . ILE A 1 101 ? 0.528 -3.492 -5.770 1.00 97.88 101 ILE A CA 1
ATOM 806 C C . ILE A 1 101 ? -0.648 -4.382 -5.376 1.00 97.88 101 ILE A C 1
ATOM 808 O O . ILE A 1 101 ? -1.716 -3.863 -5.083 1.00 97.88 101 ILE A O 1
ATOM 812 N N . THR A 1 102 ? -0.445 -5.696 -5.308 1.00 96.94 102 THR A N 1
ATOM 813 C CA . THR A 1 102 ? -1.496 -6.649 -4.923 1.00 96.94 102 THR A CA 1
ATOM 814 C C . THR A 1 102 ? -2.026 -6.344 -3.522 1.00 96.94 102 THR A C 1
ATOM 816 O O . THR A 1 102 ? -3.232 -6.280 -3.332 1.00 96.94 102 THR A O 1
ATOM 819 N N . ILE A 1 103 ? -1.144 -6.059 -2.558 1.00 98.25 103 ILE A N 1
ATOM 820 C CA . ILE A 1 103 ? -1.541 -5.660 -1.199 1.00 98.25 103 ILE A CA 1
ATOM 821 C C . ILE A 1 103 ? -2.367 -4.369 -1.225 1.00 98.25 103 ILE A C 1
ATOM 823 O O . ILE A 1 103 ? -3.408 -4.287 -0.577 1.00 98.25 103 ILE A O 1
ATOM 827 N N . LEU A 1 104 ? -1.932 -3.360 -1.985 1.00 98.31 104 LEU A N 1
ATOM 828 C CA . LEU A 1 104 ? -2.679 -2.110 -2.110 1.00 98.31 104 LEU A CA 1
ATOM 829 C C . LEU A 1 104 ? -4.055 -2.312 -2.746 1.00 98.31 104 LEU A C 1
ATOM 831 O O . LEU A 1 104 ? -5.029 -1.742 -2.262 1.00 98.31 104 LEU A O 1
ATOM 835 N N . GLU A 1 105 ? -4.141 -3.112 -3.808 1.00 96.94 105 GLU A N 1
ATOM 836 C CA . GLU A 1 105 ? -5.406 -3.447 -4.463 1.00 96.94 105 GLU A CA 1
ATOM 837 C C . GLU A 1 105 ? -6.340 -4.182 -3.483 1.00 96.94 105 GLU A C 1
ATOM 839 O O . GLU A 1 105 ? -7.504 -3.803 -3.360 1.00 96.94 105 GLU A O 1
ATOM 844 N N . SER A 1 106 ? -5.824 -5.135 -2.697 1.00 95.75 106 SER A N 1
ATOM 845 C CA . SER A 1 106 ? -6.598 -5.843 -1.666 1.00 95.75 106 SER A CA 1
ATOM 846 C C . SER A 1 106 ? -7.152 -4.920 -0.578 1.00 95.75 106 SER A C 1
ATOM 848 O O . SER A 1 106 ? -8.275 -5.128 -0.118 1.00 95.75 106 SER A O 1
ATOM 850 N N . ILE A 1 107 ? -6.401 -3.888 -0.179 1.00 97.38 107 ILE A N 1
ATOM 851 C CA . ILE A 1 107 ? -6.847 -2.900 0.816 1.00 97.38 107 ILE A CA 1
ATOM 852 C C . ILE A 1 107 ? -7.869 -1.936 0.203 1.00 97.38 107 ILE A C 1
ATOM 854 O O . ILE A 1 107 ? -8.893 -1.635 0.817 1.00 97.38 107 ILE A O 1
ATOM 858 N N . PHE A 1 108 ? -7.591 -1.417 -0.995 1.00 97.50 108 PHE A N 1
ATOM 859 C CA . PHE A 1 108 ? -8.286 -0.240 -1.512 1.00 97.50 108 PHE A CA 1
ATOM 860 C C . PHE A 1 108 ? -9.367 -0.513 -2.541 1.00 97.50 108 PHE A C 1
ATOM 862 O O . PHE A 1 108 ? -10.103 0.424 -2.838 1.00 97.50 108 PHE A O 1
ATOM 869 N N . LEU A 1 109 ? -9.494 -1.713 -3.100 1.00 95.88 109 LEU A N 1
ATOM 870 C CA . LEU A 1 109 ? -10.511 -2.023 -4.107 1.00 95.88 109 LEU A CA 1
ATOM 871 C C . LEU A 1 109 ? -11.596 -2.910 -3.521 1.00 95.88 109 LEU A C 1
ATOM 873 O O . LEU A 1 109 ? -11.293 -3.853 -2.803 1.00 95.88 109 LEU A O 1
ATOM 877 N N . LYS A 1 110 ? -12.858 -2.620 -3.833 1.00 92.69 110 LYS A N 1
ATOM 878 C CA . LYS A 1 110 ? -13.973 -3.516 -3.500 1.00 92.69 110 LYS A CA 1
ATOM 879 C C . LYS A 1 110 ? -13.868 -4.817 -4.301 1.00 92.69 110 LYS A C 1
ATOM 881 O O . LYS A 1 110 ? -13.252 -4.832 -5.364 1.00 92.69 110 LYS A O 1
ATOM 886 N N . ASP A 1 111 ? -14.500 -5.878 -3.820 1.00 87.25 111 ASP A N 1
ATOM 887 C CA . ASP A 1 111 ? -14.429 -7.196 -4.465 1.00 87.25 111 ASP A CA 1
ATOM 888 C C . ASP A 1 111 ? -15.048 -7.198 -5.873 1.00 87.25 111 ASP A C 1
ATOM 890 O O . ASP A 1 111 ? -14.592 -7.910 -6.765 1.00 87.25 111 ASP A O 1
ATOM 894 N N . ASP A 1 112 ? -16.052 -6.349 -6.100 1.00 87.56 112 ASP A N 1
ATOM 895 C CA . ASP A 1 112 ? -16.729 -6.143 -7.380 1.00 87.56 112 ASP A CA 1
ATOM 896 C C . ASP A 1 112 ? -16.200 -4.927 -8.164 1.00 87.56 112 ASP A C 1
ATOM 898 O O . ASP A 1 112 ? -16.808 -4.505 -9.151 1.00 87.56 112 ASP A O 1
ATOM 902 N N . GLU A 1 113 ? -15.072 -4.343 -7.745 1.00 87.75 113 GLU A N 1
ATOM 903 C CA . GLU A 1 113 ? -14.540 -3.118 -8.337 1.00 87.75 113 GLU A CA 1
ATOM 904 C C . GLU A 1 113 ? -14.115 -3.345 -9.798 1.00 87.75 113 GLU A C 1
ATOM 906 O O . GLU A 1 113 ? -13.248 -4.164 -10.109 1.00 87.75 113 GLU A O 1
ATOM 911 N N . ARG A 1 114 ? -14.703 -2.567 -10.716 1.00 84.25 114 ARG A N 1
ATOM 912 C CA . ARG A 1 114 ? -14.407 -2.625 -12.155 1.00 84.25 114 ARG A CA 1
ATOM 913 C C . ARG A 1 114 ? -13.791 -1.325 -12.649 1.00 84.25 114 ARG A C 1
ATOM 915 O O . ARG A 1 114 ? -14.266 -0.237 -12.318 1.00 84.25 114 ARG A O 1
ATOM 922 N N . GLY A 1 115 ? -12.777 -1.466 -13.502 1.00 85.50 115 GLY A N 1
ATOM 923 C CA . GLY A 1 115 ? -12.135 -0.362 -14.212 1.00 85.50 115 GLY A CA 1
ATOM 924 C C . GLY A 1 115 ? -11.349 0.592 -13.308 1.00 85.50 115 GLY A C 1
ATOM 925 O O . GLY A 1 115 ? -11.652 0.776 -12.128 1.00 85.50 115 GLY A O 1
ATOM 926 N N . ASP A 1 116 ? -10.324 1.209 -13.895 1.00 89.81 116 ASP A N 1
ATOM 927 C CA . ASP A 1 116 ? -9.541 2.287 -13.278 1.00 89.81 116 ASP A CA 1
ATOM 928 C C . ASP A 1 116 ? -8.958 1.946 -11.886 1.00 89.81 116 ASP A C 1
ATOM 930 O O . ASP A 1 116 ? -8.813 2.788 -10.998 1.00 89.81 116 ASP A O 1
ATOM 934 N N . MET A 1 117 ? -8.637 0.663 -11.685 1.00 94.00 117 MET A N 1
ATOM 935 C CA . MET A 1 117 ? -8.149 0.102 -10.419 1.00 94.00 117 MET A CA 1
ATOM 936 C C . MET A 1 117 ? -6.874 0.798 -9.941 1.00 94.00 117 MET A C 1
ATOM 938 O O . MET A 1 117 ? -6.746 1.129 -8.761 1.00 94.00 117 MET A O 1
ATOM 942 N N . GLU A 1 118 ? -5.956 1.080 -10.868 1.00 95.31 118 GLU A N 1
ATOM 943 C CA . GLU A 1 118 ? -4.719 1.799 -10.576 1.00 95.31 118 GLU A CA 1
ATOM 944 C C . GLU A 1 118 ? -5.009 3.204 -10.032 1.00 95.31 118 GLU A C 1
ATOM 946 O O . GLU A 1 118 ? -4.501 3.578 -8.973 1.00 95.31 118 GLU A O 1
ATOM 951 N N . HIS A 1 119 ? -5.840 3.988 -10.724 1.00 95.75 119 HIS A N 1
ATOM 952 C CA . HIS A 1 119 ? -6.165 5.346 -10.297 1.00 95.75 119 HIS A CA 1
ATOM 953 C C . HIS A 1 119 ? -6.868 5.351 -8.940 1.00 95.75 119 HIS A C 1
ATOM 955 O O . HIS A 1 119 ? -6.448 6.087 -8.046 1.00 95.75 119 HIS A O 1
ATOM 961 N N . LYS A 1 120 ? -7.881 4.495 -8.749 1.00 96.31 120 LYS A N 1
ATOM 962 C CA . LYS A 1 120 ? -8.622 4.373 -7.483 1.00 96.31 120 LYS A CA 1
ATOM 963 C C . LYS A 1 120 ? -7.698 4.011 -6.326 1.00 96.31 120 LYS A C 1
ATOM 965 O O . LYS A 1 120 ? -7.749 4.660 -5.280 1.00 96.31 120 LYS A O 1
ATOM 970 N N . THR A 1 121 ? -6.815 3.035 -6.528 1.00 97.75 121 THR A N 1
ATOM 971 C CA . THR A 1 121 ? -5.835 2.614 -5.521 1.00 97.75 121 THR A CA 1
ATOM 972 C C . THR A 1 121 ? -4.895 3.759 -5.158 1.00 97.75 121 THR A C 1
ATOM 974 O O . THR A 1 121 ? -4.774 4.106 -3.984 1.00 97.75 121 THR A O 1
ATOM 977 N N . LYS A 1 122 ? -4.270 4.407 -6.153 1.00 97.56 122 LYS A N 1
ATOM 978 C CA . LYS A 1 122 ? -3.342 5.526 -5.917 1.00 97.56 122 LYS A CA 1
ATOM 979 C C . LYS A 1 122 ? -4.041 6.719 -5.260 1.00 97.56 122 LYS A C 1
ATOM 981 O O . LYS A 1 122 ? -3.488 7.334 -4.350 1.00 97.56 122 LYS A O 1
ATOM 986 N N . ALA A 1 123 ? -5.267 7.034 -5.677 1.00 96.88 123 ALA A N 1
ATOM 987 C CA . ALA A 1 123 ? -6.063 8.106 -5.093 1.00 96.88 123 ALA A CA 1
ATOM 988 C C . ALA A 1 123 ? -6.371 7.827 -3.615 1.00 96.88 123 ALA A C 1
ATOM 990 O O . ALA A 1 123 ? -6.065 8.668 -2.769 1.00 96.88 123 ALA A O 1
ATOM 991 N N . ARG A 1 124 ? -6.902 6.644 -3.286 1.00 97.88 124 ARG A N 1
ATOM 992 C CA . ARG A 1 124 ? -7.237 6.250 -1.906 1.00 97.88 124 ARG A CA 1
ATOM 993 C C . ARG A 1 124 ? -5.990 6.180 -1.015 1.00 97.88 124 ARG A C 1
ATOM 995 O O . ARG A 1 124 ? -6.008 6.744 0.077 1.00 97.88 124 ARG A O 1
ATOM 1002 N N . LEU A 1 125 ? -4.884 5.627 -1.520 1.00 98.31 125 LEU A N 1
ATOM 1003 C CA . LEU A 1 125 ? -3.584 5.627 -0.840 1.00 98.31 125 LEU A CA 1
ATOM 1004 C C . LEU A 1 125 ? -3.071 7.047 -0.545 1.00 98.31 125 LEU A C 1
ATOM 1006 O O . LEU A 1 125 ? -2.605 7.335 0.553 1.00 98.31 125 LEU A O 1
ATOM 1010 N N . SER A 1 126 ? -3.154 7.959 -1.513 1.00 97.69 126 SER A N 1
ATOM 1011 C CA . SER A 1 126 ? -2.698 9.336 -1.301 1.00 97.69 126 SER A CA 1
ATOM 1012 C C . SER A 1 126 ? -3.551 10.071 -0.257 1.00 97.69 126 SER A C 1
ATOM 1014 O O . SER A 1 126 ? -3.012 10.773 0.595 1.00 97.69 126 SER A O 1
ATOM 1016 N N . LYS A 1 127 ? -4.874 9.853 -0.275 1.00 96.94 127 LYS A N 1
ATOM 1017 C CA . LYS A 1 127 ? -5.836 10.494 0.632 1.00 96.94 127 LYS A CA 1
ATOM 1018 C C . LYS A 1 127 ? -5.732 9.987 2.068 1.00 96.94 127 LYS A C 1
ATOM 1020 O O . LYS A 1 127 ? -5.896 10.779 2.987 1.00 96.94 127 LYS A O 1
ATOM 1025 N N . ILE A 1 128 ? -5.465 8.695 2.274 1.00 96.44 128 ILE A N 1
ATOM 1026 C CA . ILE A 1 128 ? -5.321 8.151 3.633 1.00 96.44 128 ILE A CA 1
ATOM 1027 C C . ILE A 1 128 ? -4.035 8.651 4.308 1.00 96.44 128 ILE A C 1
ATOM 1029 O O . ILE A 1 128 ? -4.003 8.814 5.527 1.00 96.44 128 ILE A O 1
ATOM 1033 N N . LEU A 1 129 ? -2.984 8.915 3.523 1.00 96.25 129 LEU A N 1
ATOM 1034 C CA . LEU A 1 129 ? -1.667 9.299 4.030 1.00 96.25 129 LEU A CA 1
ATOM 1035 C C . LEU A 1 129 ? -1.459 10.807 4.163 1.00 96.25 129 LEU A C 1
ATOM 1037 O O . LEU A 1 129 ? -0.663 11.224 5.003 1.00 96.25 129 LEU A O 1
ATOM 1041 N N . SER A 1 130 ? -2.127 11.630 3.350 1.00 95.25 130 SER A N 1
ATOM 1042 C CA . SER A 1 130 ? -1.901 13.073 3.369 1.00 95.25 130 SER A CA 1
ATOM 1043 C C . SER A 1 130 ? -3.114 13.896 2.948 1.00 95.25 130 SER A C 1
ATOM 1045 O O . SER A 1 130 ? -3.860 13.552 2.032 1.00 95.25 130 SER A O 1
ATOM 1047 N N . ASN A 1 131 ? -3.238 15.064 3.578 1.00 93.00 131 ASN A N 1
ATOM 1048 C CA . ASN A 1 131 ? -4.161 16.121 3.171 1.00 93.00 131 ASN A CA 1
ATOM 1049 C C . ASN A 1 131 ? -3.502 17.151 2.236 1.00 93.00 131 ASN A C 1
ATOM 1051 O O . ASN A 1 131 ? -4.207 17.954 1.631 1.00 93.00 131 ASN A O 1
ATOM 1055 N N . GLN A 1 132 ? -2.172 17.137 2.098 1.00 94.50 132 GLN A N 1
ATOM 1056 C CA . GLN A 1 132 ? -1.434 18.105 1.286 1.00 94.50 132 GLN A CA 1
ATOM 1057 C C . GLN A 1 132 ? -1.373 17.660 -0.178 1.00 94.50 132 GLN A C 1
ATOM 1059 O O . GLN A 1 132 ? -0.978 16.533 -0.474 1.00 94.50 132 GLN A O 1
ATOM 1064 N N . HIS A 1 133 ? -1.747 18.550 -1.099 1.00 93.88 133 HIS A N 1
ATOM 1065 C CA . HIS A 1 133 ? -1.853 18.227 -2.525 1.00 93.88 133 HIS A CA 1
ATOM 1066 C C . HIS A 1 133 ? -0.522 17.754 -3.136 1.00 93.88 133 HIS A C 1
ATOM 1068 O O . HIS A 1 133 ? -0.477 16.709 -3.776 1.00 93.88 133 HIS A O 1
ATOM 1074 N N . ASN A 1 134 ? 0.574 18.472 -2.877 1.00 95.50 134 ASN A N 1
ATOM 1075 C CA . ASN A 1 134 ? 1.915 18.111 -3.351 1.00 95.50 134 ASN A CA 1
ATOM 1076 C C . ASN A 1 134 ? 2.341 16.701 -2.904 1.00 95.50 134 ASN A C 1
ATOM 1078 O O . ASN A 1 134 ? 2.876 15.926 -3.692 1.00 95.50 134 ASN A O 1
ATOM 1082 N N . GLU A 1 135 ? 2.061 16.352 -1.652 1.00 95.44 135 GLU A N 1
ATOM 1083 C CA . GLU A 1 135 ? 2.390 15.049 -1.089 1.00 95.44 135 GLU A CA 1
ATOM 1084 C C . GLU A 1 135 ? 1.521 13.939 -1.690 1.00 95.44 135 GLU A C 1
ATOM 1086 O O . GLU A 1 135 ? 2.018 12.853 -1.999 1.00 95.44 135 GLU A O 1
ATOM 1091 N N . LYS A 1 136 ? 0.232 14.218 -1.933 1.00 96.31 136 LYS A N 1
ATOM 1092 C CA . LYS A 1 136 ? -0.651 13.284 -2.640 1.00 96.31 136 LYS A CA 1
ATOM 1093 C C . LYS A 1 136 ? -0.120 12.975 -4.042 1.00 96.31 136 LYS A C 1
ATOM 1095 O O . LYS A 1 136 ? -0.075 11.805 -4.424 1.00 96.31 136 LYS A O 1
ATOM 1100 N N . GLU A 1 137 ? 0.301 13.992 -4.792 1.00 96.56 137 GLU A N 1
ATOM 1101 C CA . GLU A 1 137 ? 0.849 13.809 -6.142 1.00 96.56 137 GLU A CA 1
ATOM 1102 C C . GLU A 1 137 ? 2.191 13.066 -6.135 1.00 96.56 137 GLU A C 1
ATOM 1104 O O . GLU A 1 137 ? 2.407 12.185 -6.974 1.00 96.56 137 GLU A O 1
ATOM 1109 N N . ARG A 1 138 ? 3.056 13.315 -5.142 1.00 96.19 138 ARG A N 1
AT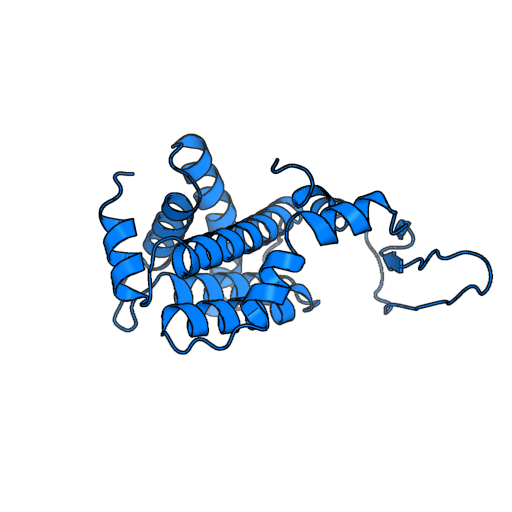OM 1110 C CA . ARG A 1 138 ? 4.297 12.544 -4.952 1.00 96.19 138 ARG A CA 1
ATOM 1111 C C . ARG A 1 138 ? 4.002 11.055 -4.766 1.00 96.19 138 ARG A C 1
ATOM 1113 O O . ARG A 1 138 ? 4.547 10.227 -5.492 1.00 96.19 138 ARG A O 1
ATOM 1120 N N . ILE A 1 139 ? 3.090 10.710 -3.852 1.00 97.25 139 ILE A N 1
ATOM 1121 C CA . ILE A 1 139 ? 2.692 9.316 -3.589 1.00 97.25 139 ILE A CA 1
ATOM 1122 C C . ILE A 1 139 ? 2.146 8.652 -4.863 1.00 97.25 139 ILE A C 1
ATOM 1124 O O . ILE A 1 139 ? 2.538 7.532 -5.198 1.00 97.25 139 ILE A O 1
ATOM 1128 N N . LYS A 1 140 ? 1.270 9.339 -5.609 1.00 97.44 140 LYS A N 1
ATOM 1129 C CA . LYS A 1 140 ? 0.734 8.824 -6.881 1.00 97.44 140 LYS A CA 1
ATOM 1130 C C . LYS A 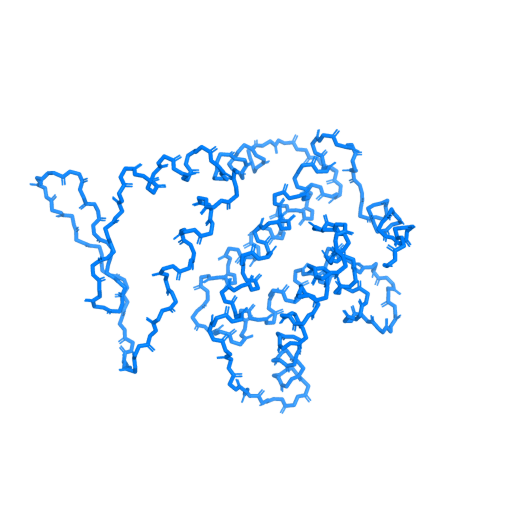1 140 ? 1.835 8.608 -7.922 1.00 97.44 140 LYS A C 1
ATOM 1132 O O . LYS A 1 140 ? 1.785 7.623 -8.659 1.00 97.44 140 LYS A O 1
ATOM 1137 N N . THR A 1 141 ? 2.819 9.500 -7.988 1.00 96.50 141 THR A N 1
ATOM 1138 C CA . THR A 1 141 ? 3.936 9.405 -8.937 1.00 96.50 141 THR A CA 1
ATOM 1139 C C . THR A 1 141 ? 4.789 8.176 -8.649 1.00 96.50 141 THR A C 1
ATOM 1141 O O . THR A 1 141 ? 4.957 7.348 -9.541 1.00 96.50 141 THR A O 1
ATOM 1144 N N . VAL A 1 142 ? 5.203 7.978 -7.391 1.00 96.75 142 VAL A N 1
ATOM 1145 C CA . VAL A 1 142 ? 5.974 6.796 -6.963 1.00 96.75 142 VAL A CA 1
ATOM 1146 C C . VAL A 1 142 ? 5.274 5.508 -7.392 1.00 96.75 142 VAL A C 1
ATOM 1148 O O . VAL A 1 142 ? 5.865 4.646 -8.040 1.00 96.75 142 VAL A O 1
ATOM 1151 N N . PHE A 1 143 ? 3.976 5.387 -7.105 1.00 97.50 143 PHE A N 1
ATOM 1152 C CA . PHE A 1 143 ? 3.245 4.172 -7.453 1.00 97.50 143 PHE A CA 1
ATOM 1153 C C . PHE A 1 143 ? 2.954 4.028 -8.945 1.00 97.50 143 PHE A C 1
ATOM 1155 O O . PHE A 1 143 ? 2.800 2.900 -9.394 1.00 97.50 143 PHE A O 1
ATOM 1162 N N . THR A 1 144 ? 2.951 5.101 -9.739 1.00 96.62 144 THR A N 1
ATOM 1163 C CA . THR A 1 144 ? 2.816 4.991 -11.204 1.00 96.62 144 THR A CA 1
ATOM 1164 C C . THR A 1 144 ? 3.941 4.138 -11.792 1.00 96.62 144 THR A C 1
ATOM 1166 O O . THR A 1 144 ? 3.677 3.231 -12.581 1.00 96.62 144 THR A O 1
ATOM 1169 N N . ASN A 1 145 ? 5.179 4.336 -11.342 1.00 91.56 145 ASN A N 1
ATOM 1170 C CA . ASN A 1 145 ? 6.320 3.565 -11.834 1.00 91.56 145 ASN A CA 1
ATOM 1171 C C . ASN A 1 145 ? 6.273 2.105 -11.351 1.00 91.56 145 ASN A C 1
ATOM 1173 O O . ASN A 1 145 ? 6.501 1.181 -12.134 1.00 91.56 145 ASN A O 1
ATOM 1177 N N . ILE A 1 146 ? 5.856 1.863 -10.104 1.00 96.69 146 ILE A N 1
ATOM 1178 C CA . ILE A 1 146 ? 5.653 0.497 -9.586 1.00 96.69 146 ILE A CA 1
ATOM 1179 C C . ILE A 1 146 ? 4.530 -0.236 -10.349 1.00 96.69 146 ILE A C 1
ATOM 1181 O O . ILE A 1 146 ? 4.677 -1.414 -10.693 1.00 96.69 146 ILE A O 1
ATOM 1185 N N . TYR A 1 147 ? 3.436 0.454 -10.688 1.00 97.12 147 TYR A N 1
ATOM 1186 C CA . TYR A 1 147 ? 2.360 -0.093 -11.522 1.00 97.12 147 TYR A CA 1
ATOM 1187 C C . TYR A 1 147 ? 2.847 -0.439 -12.932 1.00 97.12 147 TYR A C 1
ATOM 1189 O O . TYR A 1 147 ? 2.493 -1.498 -13.456 1.00 97.12 147 TYR A O 1
ATOM 1197 N N . GLN A 1 148 ? 3.718 0.382 -13.529 1.00 96.44 148 GLN A N 1
ATOM 1198 C CA . GLN A 1 148 ? 4.331 0.058 -14.820 1.00 96.44 148 GLN A CA 1
ATOM 1199 C C . GLN A 1 148 ? 5.149 -1.238 -14.756 1.00 96.44 148 GLN A C 1
ATOM 1201 O O . GLN A 1 148 ? 5.052 -2.060 -15.671 1.00 96.44 148 GLN A O 1
ATOM 1206 N N . VAL A 1 149 ? 5.902 -1.467 -13.673 1.00 96.38 149 VAL A N 1
ATOM 1207 C CA . VAL A 1 149 ? 6.648 -2.720 -13.460 1.00 96.38 149 VAL A CA 1
ATOM 1208 C C . VAL A 1 149 ? 5.697 -3.919 -13.446 1.00 96.38 149 VAL A C 1
ATOM 1210 O O . VAL A 1 149 ? 5.912 -4.869 -14.205 1.00 96.38 149 VAL A O 1
ATOM 1213 N N . ARG A 1 150 ? 4.609 -3.856 -12.659 1.00 95.69 150 ARG A N 1
ATOM 1214 C CA . ARG A 1 150 ? 3.574 -4.907 -12.638 1.00 95.69 150 ARG A CA 1
ATOM 1215 C C . ARG A 1 150 ? 2.981 -5.122 -14.027 1.00 95.69 150 ARG A C 1
ATOM 1217 O O . ARG A 1 150 ? 2.912 -6.261 -14.482 1.00 95.69 150 ARG A O 1
ATOM 1224 N N . HIS A 1 151 ? 2.579 -4.053 -14.712 1.00 96.00 151 HIS A N 1
ATOM 1225 C CA . HIS A 1 151 ? 1.950 -4.152 -16.025 1.00 96.00 151 HIS A CA 1
ATOM 1226 C C . HIS A 1 151 ? 2.863 -4.853 -17.039 1.00 96.00 151 HIS A C 1
ATOM 1228 O O . HIS A 1 151 ? 2.426 -5.757 -17.752 1.00 96.00 151 HIS A O 1
ATOM 1234 N N . LYS A 1 152 ? 4.143 -4.465 -17.105 1.00 97.50 152 LYS A N 1
ATOM 1235 C CA . LYS A 1 152 ? 5.102 -5.070 -18.039 1.00 97.50 152 LYS A CA 1
ATOM 1236 C C . LYS A 1 152 ? 5.380 -6.530 -17.698 1.00 97.50 152 LYS A C 1
ATOM 1238 O O . LYS A 1 152 ? 5.418 -7.352 -18.612 1.00 97.50 152 LYS A O 1
ATOM 1243 N N . MET A 1 153 ? 5.508 -6.874 -16.419 1.00 95.12 153 MET A N 1
ATOM 1244 C CA . MET A 1 153 ? 5.786 -8.253 -16.029 1.00 95.12 153 MET A CA 1
ATOM 1245 C C . MET A 1 153 ? 4.576 -9.171 -16.235 1.00 95.12 153 MET A C 1
ATOM 1247 O O . MET A 1 153 ? 4.725 -10.215 -16.859 1.00 95.12 153 MET A O 1
ATOM 1251 N N . ILE A 1 154 ? 3.386 -8.777 -15.776 1.00 93.94 154 ILE A N 1
ATOM 1252 C CA . ILE A 1 154 ? 2.184 -9.624 -15.824 1.00 93.94 154 ILE A CA 1
ATOM 1253 C C . ILE A 1 154 ? 1.587 -9.691 -17.234 1.00 93.94 154 ILE A C 1
ATOM 1255 O O . ILE A 1 154 ? 1.268 -10.773 -17.713 1.00 93.94 154 ILE A O 1
ATOM 1259 N N . HIS A 1 155 ? 1.452 -8.556 -17.926 1.00 92.81 155 HIS A N 1
ATOM 1260 C CA . HIS A 1 155 ? 0.725 -8.512 -19.204 1.00 92.81 155 HIS A CA 1
ATOM 1261 C C . HIS A 1 155 ? 1.620 -8.571 -20.438 1.00 92.81 155 HIS A C 1
ATOM 1263 O O . HIS A 1 155 ? 1.118 -8.773 -21.543 1.00 92.81 155 HIS A O 1
ATOM 1269 N N . LYS A 1 156 ? 2.928 -8.338 -20.287 1.00 95.25 156 LYS A N 1
ATOM 1270 C CA . LYS A 1 156 ? 3.884 -8.337 -21.406 1.00 95.25 156 LYS A CA 1
ATOM 1271 C C . LYS A 1 156 ? 5.043 -9.313 -21.207 1.00 95.25 156 LYS A C 1
ATOM 1273 O O . LYS A 1 156 ? 5.942 -9.312 -22.042 1.00 95.25 156 LYS A O 1
ATOM 1278 N N . ALA A 1 157 ? 5.045 -10.093 -20.120 1.00 94.19 157 ALA A N 1
ATOM 1279 C CA . ALA A 1 157 ? 6.136 -10.999 -19.747 1.00 94.19 157 ALA A CA 1
ATOM 1280 C C . ALA A 1 157 ? 7.527 -10.328 -19.794 1.00 94.19 157 ALA A C 1
ATOM 1282 O O . ALA A 1 157 ? 8.536 -10.963 -20.097 1.00 94.19 157 ALA A O 1
ATOM 1283 N N . LYS A 1 158 ? 7.586 -9.016 -19.520 1.00 95.75 158 LYS A N 1
ATOM 1284 C CA . LYS A 1 158 ? 8.784 -8.188 -19.677 1.00 95.75 158 LYS A CA 1
ATOM 1285 C C . LYS A 1 158 ? 9.215 -7.593 -18.344 1.00 95.75 158 LYS A C 1
ATOM 1287 O O . LYS A 1 158 ? 8.458 -6.875 -17.694 1.00 95.75 158 LYS A O 1
ATOM 1292 N N . ARG A 1 159 ? 10.482 -7.808 -17.994 1.00 96.25 159 ARG A N 1
ATOM 1293 C CA . ARG A 1 159 ? 11.151 -7.116 -16.888 1.00 96.25 159 ARG A CA 1
ATOM 1294 C C . ARG A 1 159 ? 11.699 -5.777 -17.385 1.00 96.25 159 ARG A C 1
ATOM 1296 O O . ARG A 1 159 ? 12.428 -5.735 -18.373 1.00 96.25 159 ARG A O 1
ATOM 1303 N N . ILE A 1 160 ? 11.323 -4.688 -16.722 1.00 96.00 160 ILE A N 1
ATOM 1304 C CA . ILE A 1 160 ? 11.878 -3.344 -16.958 1.00 96.00 160 ILE A CA 1
ATOM 1305 C C . ILE A 1 160 ? 12.813 -2.947 -15.816 1.00 96.00 160 ILE A C 1
ATOM 1307 O O . ILE A 1 160 ? 12.760 -3.556 -14.749 1.00 96.00 160 ILE A O 1
ATOM 1311 N N . MET A 1 161 ? 13.684 -1.960 -16.032 1.00 95.88 161 MET A N 1
ATOM 1312 C CA . MET A 1 161 ? 14.538 -1.445 -14.959 1.00 95.88 161 MET A CA 1
ATOM 1313 C C . MET A 1 161 ? 13.665 -0.889 -13.822 1.00 95.88 161 MET A C 1
ATOM 1315 O O . MET A 1 161 ? 12.641 -0.262 -14.084 1.00 95.88 161 MET A O 1
ATOM 1319 N N . ILE A 1 162 ? 14.071 -1.146 -12.579 1.00 95.62 162 ILE A N 1
ATOM 1320 C CA . ILE A 1 162 ? 13.441 -0.602 -11.375 1.00 95.62 162 ILE A CA 1
ATOM 1321 C C . ILE A 1 162 ? 14.396 0.436 -10.791 1.00 95.62 162 ILE A C 1
ATOM 1323 O O . ILE A 1 162 ? 15.564 0.120 -10.556 1.00 95.62 162 ILE A O 1
ATOM 1327 N N . ASP A 1 163 ? 13.905 1.648 -10.540 1.00 93.81 163 ASP A N 1
ATOM 1328 C CA . ASP A 1 163 ? 14.651 2.637 -9.766 1.00 93.81 163 ASP A CA 1
ATOM 1329 C C . ASP A 1 163 ? 14.645 2.232 -8.281 1.00 93.81 163 ASP A C 1
ATOM 1331 O O . ASP A 1 163 ? 13.596 2.082 -7.649 1.00 93.81 163 ASP A O 1
ATOM 1335 N N . TYR A 1 164 ? 15.835 2.026 -7.715 1.00 92.12 164 TYR A N 1
ATOM 1336 C CA . TYR A 1 164 ? 15.994 1.602 -6.324 1.00 92.12 164 TYR A CA 1
ATOM 1337 C C . TYR A 1 164 ? 15.532 2.647 -5.307 1.00 92.12 164 TYR A C 1
ATOM 1339 O O . TYR A 1 164 ? 15.067 2.270 -4.229 1.00 92.12 164 TYR A O 1
ATOM 1347 N N . LYS A 1 165 ? 15.660 3.941 -5.620 1.00 92.69 165 LYS A N 1
ATOM 1348 C CA . LYS A 1 165 ? 15.201 5.020 -4.740 1.00 92.69 165 LYS A CA 1
ATOM 1349 C C . LYS A 1 165 ? 13.683 5.036 -4.694 1.00 92.69 165 LYS A C 1
ATOM 1351 O O . LYS A 1 165 ? 13.121 5.034 -3.603 1.00 92.69 165 LYS A O 1
ATOM 1356 N N . GLU A 1 166 ? 13.035 4.946 -5.852 1.00 92.88 166 GLU A N 1
ATOM 1357 C CA . GLU A 1 166 ? 11.573 4.883 -5.925 1.00 92.88 166 GLU A CA 1
ATOM 1358 C C . GLU A 1 166 ? 11.023 3.620 -5.260 1.00 92.88 166 GLU A C 1
ATOM 1360 O O . GLU A 1 166 ? 10.025 3.683 -4.545 1.00 92.88 166 GLU A O 1
ATOM 1365 N N . LEU A 1 167 ? 11.689 2.470 -5.429 1.00 95.38 167 LEU A N 1
ATOM 1366 C CA . LEU A 1 167 ? 11.300 1.242 -4.736 1.00 95.38 167 LEU A CA 1
ATOM 1367 C C . LEU A 1 167 ? 11.425 1.392 -3.214 1.00 95.38 167 LEU A C 1
ATOM 1369 O O . LEU A 1 167 ? 10.507 1.012 -2.486 1.00 95.38 167 LEU A O 1
ATOM 1373 N N . SER A 1 168 ? 12.532 1.958 -2.727 1.00 93.81 168 SER A N 1
ATOM 1374 C CA . SER A 1 168 ? 12.724 2.226 -1.296 1.00 93.81 168 SER A CA 1
ATOM 1375 C C . SER A 1 168 ? 11.651 3.172 -0.751 1.00 93.81 168 SER A C 1
ATOM 1377 O O . SER A 1 168 ? 11.091 2.938 0.322 1.00 93.81 168 SER A O 1
ATOM 1379 N N . GLU A 1 169 ? 11.307 4.207 -1.512 1.00 95.44 169 GLU A N 1
ATOM 1380 C CA . GLU A 1 169 ? 10.260 5.164 -1.171 1.00 95.44 169 GLU A CA 1
ATOM 1381 C C . GLU A 1 169 ? 8.875 4.508 -1.143 1.00 95.44 169 GLU A C 1
ATOM 1383 O O . GLU A 1 169 ? 8.127 4.690 -0.181 1.00 95.44 169 GLU A O 1
ATOM 1388 N N . ALA A 1 170 ? 8.554 3.667 -2.127 1.00 97.06 170 ALA A N 1
ATOM 1389 C CA . ALA A 1 170 ? 7.318 2.895 -2.154 1.00 97.06 170 ALA A CA 1
ATOM 1390 C C . ALA A 1 170 ? 7.207 1.965 -0.933 1.00 97.06 170 ALA A C 1
ATOM 1392 O O . ALA A 1 170 ? 6.147 1.881 -0.313 1.00 97.06 170 ALA A O 1
ATOM 1393 N N . GLN A 1 171 ? 8.298 1.299 -0.540 1.00 95.81 171 GLN A N 1
ATOM 1394 C CA . GLN A 1 171 ? 8.334 0.453 0.659 1.00 95.81 171 GLN A CA 1
ATOM 1395 C C . GLN A 1 171 ? 8.082 1.262 1.937 1.00 95.81 171 GLN A C 1
ATOM 1397 O O . GLN A 1 171 ? 7.331 0.823 2.807 1.00 95.81 171 GLN A O 1
ATOM 1402 N N . MET A 1 172 ? 8.650 2.465 2.035 1.00 94.00 172 MET A N 1
ATOM 1403 C CA . MET A 1 172 ? 8.384 3.376 3.150 1.00 94.00 172 MET A CA 1
ATOM 1404 C C . MET A 1 172 ? 6.930 3.846 3.191 1.00 94.00 172 MET A C 1
ATOM 1406 O O . MET A 1 172 ? 6.332 3.910 4.266 1.00 94.00 172 MET A O 1
ATOM 1410 N N . ILE A 1 173 ? 6.339 4.129 2.029 1.00 96.94 173 ILE A N 1
ATOM 1411 C CA . ILE A 1 173 ? 4.923 4.487 1.926 1.00 96.94 173 ILE A CA 1
ATOM 1412 C C . ILE A 1 173 ? 4.032 3.331 2.410 1.00 96.94 173 ILE A C 1
ATOM 1414 O O . ILE A 1 173 ? 3.079 3.586 3.143 1.00 96.94 173 ILE A O 1
ATOM 1418 N N . MET A 1 174 ? 4.362 2.073 2.090 1.00 97.94 174 MET A N 1
ATOM 1419 C CA . MET A 1 174 ? 3.627 0.902 2.598 1.00 97.94 174 MET A CA 1
ATOM 1420 C C . MET A 1 174 ? 3.683 0.792 4.127 1.00 97.94 174 MET A C 1
ATOM 1422 O O . MET A 1 174 ? 2.670 0.523 4.767 1.00 97.94 174 MET A O 1
ATOM 1426 N N . ILE A 1 175 ? 4.843 1.046 4.737 1.00 95.44 175 ILE A N 1
ATOM 1427 C CA . ILE A 1 175 ? 4.980 1.025 6.202 1.00 95.44 175 ILE A CA 1
ATOM 1428 C C . ILE A 1 175 ? 4.112 2.115 6.836 1.00 95.44 175 ILE A C 1
ATOM 1430 O O . ILE A 1 175 ? 3.375 1.846 7.785 1.00 95.44 175 ILE A O 1
ATOM 1434 N N . ASN A 1 176 ? 4.154 3.331 6.285 1.00 94.38 176 ASN A N 1
ATOM 1435 C CA . ASN A 1 176 ? 3.321 4.438 6.754 1.00 94.38 176 ASN A CA 1
ATOM 1436 C C . ASN A 1 176 ? 1.826 4.141 6.578 1.00 94.38 176 ASN A C 1
ATOM 1438 O O . ASN A 1 176 ? 1.029 4.492 7.447 1.00 94.38 176 ASN A O 1
ATOM 1442 N N . LEU A 1 177 ? 1.451 3.460 5.491 1.00 97.81 177 LEU A N 1
ATOM 1443 C CA . LEU A 1 177 ? 0.089 2.988 5.274 1.00 97.81 177 LEU A CA 1
ATOM 1444 C C . LEU A 1 177 ? -0.351 2.050 6.395 1.00 97.81 177 LEU A C 1
ATOM 1446 O O . LEU A 1 177 ? -1.410 2.273 6.971 1.00 97.81 177 LEU A O 1
ATOM 1450 N N . PHE A 1 178 ? 0.447 1.039 6.743 1.00 97.44 178 PHE A N 1
ATOM 1451 C CA . PHE A 1 178 ? 0.062 0.107 7.804 1.00 97.44 178 PHE A CA 1
ATOM 1452 C C . PHE A 1 178 ? -0.060 0.789 9.159 1.00 97.44 178 PHE A C 1
ATOM 1454 O O . PHE A 1 178 ? -1.040 0.559 9.858 1.00 97.44 178 PHE A O 1
ATOM 1461 N N . LEU A 1 179 ? 0.869 1.684 9.506 1.00 94.56 179 LEU A N 1
ATOM 1462 C CA . LEU A 1 179 ? 0.758 2.474 10.734 1.00 94.56 179 LEU A CA 1
ATOM 1463 C C . LEU A 1 179 ? -0.536 3.295 10.752 1.00 94.56 179 LEU A C 1
ATOM 1465 O O . LEU A 1 179 ? -1.218 3.350 11.774 1.00 94.56 179 LEU A O 1
ATOM 1469 N N . LYS A 1 180 ? -0.907 3.893 9.614 1.00 95.06 180 LYS A N 1
ATOM 1470 C CA . LYS A 1 180 ? -2.139 4.672 9.511 1.00 95.06 180 LYS A CA 1
ATOM 1471 C C . LYS A 1 180 ? -3.395 3.806 9.596 1.00 95.06 180 LYS A C 1
ATOM 1473 O O . LYS A 1 180 ? -4.358 4.210 10.239 1.00 95.06 180 LYS A O 1
ATOM 1478 N N . LEU A 1 181 ? -3.392 2.632 8.972 1.00 96.38 181 LEU A N 1
ATOM 1479 C CA . LEU A 1 181 ? -4.503 1.683 9.039 1.00 96.38 181 LEU A CA 1
ATOM 1480 C C . LEU A 1 181 ? -4.697 1.140 10.457 1.00 96.38 181 LEU A C 1
ATOM 1482 O O . LEU A 1 181 ? -5.828 1.114 10.934 1.00 96.38 181 LEU A O 1
ATOM 1486 N N . ILE A 1 182 ? -3.605 0.791 11.146 1.00 95.00 182 ILE A N 1
ATOM 1487 C CA . ILE A 1 182 ? -3.630 0.405 12.562 1.00 95.00 182 ILE A CA 1
ATOM 1488 C C . ILE A 1 182 ? -4.267 1.526 13.378 1.00 95.00 182 ILE A C 1
ATOM 1490 O O . ILE A 1 182 ? -5.252 1.279 14.064 1.00 95.00 182 ILE A O 1
ATOM 1494 N N . GLN A 1 183 ? -3.781 2.763 13.224 1.00 92.62 183 GLN A N 1
ATOM 1495 C CA . GLN A 1 183 ? -4.336 3.924 13.917 1.00 92.62 183 GLN A CA 1
ATOM 1496 C C . GLN A 1 183 ? -5.850 4.068 13.679 1.00 92.62 183 GLN A C 1
ATOM 1498 O O . GLN A 1 183 ? -6.612 4.266 14.619 1.00 92.62 183 GLN A O 1
ATOM 1503 N N . LEU A 1 184 ? -6.310 3.956 12.430 1.00 93.44 184 LEU A N 1
ATOM 1504 C CA . LEU A 1 184 ? -7.733 4.086 12.094 1.00 93.44 184 LEU A CA 1
ATOM 1505 C C . LEU A 1 184 ? -8.586 2.955 12.683 1.00 93.44 184 LEU A C 1
ATOM 1507 O O . LEU A 1 184 ? -9.714 3.202 13.109 1.00 93.44 184 LEU A O 1
ATOM 1511 N N . ASN A 1 185 ? -8.053 1.737 12.730 1.00 94.62 185 ASN A N 1
ATOM 1512 C CA . ASN A 1 185 ? -8.738 0.584 13.302 1.00 94.62 185 ASN A CA 1
ATOM 1513 C C . ASN A 1 185 ? -8.804 0.654 14.837 1.00 94.62 185 ASN A C 1
ATOM 1515 O O . ASN A 1 185 ? -9.824 0.291 15.415 1.00 94.62 185 ASN A O 1
ATOM 1519 N N . THR A 1 186 ? -7.754 1.155 15.498 1.00 90.81 186 THR A N 1
ATOM 1520 C CA . THR A 1 186 ? -7.679 1.212 16.967 1.00 90.81 186 THR A CA 1
ATOM 1521 C C . THR A 1 186 ? -8.268 2.485 17.571 1.00 90.81 186 THR A C 1
ATOM 1523 O O . THR A 1 186 ? -8.855 2.424 18.644 1.00 90.81 186 THR A O 1
ATOM 1526 N N . GLU A 1 187 ? -8.110 3.641 16.919 1.00 87.19 187 GLU A N 1
ATOM 1527 C CA . GLU A 1 187 ? -8.497 4.952 17.472 1.00 87.19 187 GLU A CA 1
ATOM 1528 C C . GLU A 1 187 ? -9.774 5.518 16.841 1.00 87.19 187 GLU A C 1
ATOM 1530 O O . GLU A 1 187 ? -10.498 6.267 17.486 1.00 87.19 187 GLU A O 1
ATOM 1535 N N . SER A 1 188 ? -10.042 5.207 15.568 1.00 78.19 188 SER A N 1
ATOM 1536 C CA . SER A 1 188 ? -11.162 5.786 14.802 1.00 78.19 188 SER A CA 1
ATOM 1537 C C . SER A 1 188 ? -12.304 4.796 14.542 1.00 78.19 188 SER A C 1
ATOM 1539 O O . SER A 1 188 ? -13.192 5.091 13.747 1.00 78.19 188 SER A O 1
ATOM 1541 N N . SER A 1 189 ? -12.273 3.631 15.201 1.00 80.19 189 SER A N 1
ATOM 1542 C CA . SER A 1 189 ? -13.305 2.583 15.163 1.00 80.19 189 SER A CA 1
ATOM 1543 C C . SER A 1 189 ? -13.705 2.096 13.762 1.00 80.19 189 SER A C 1
ATOM 1545 O O . SER A 1 189 ? -14.802 1.570 13.592 1.00 80.19 189 SER A O 1
ATOM 1547 N N . PHE A 1 190 ? -12.837 2.226 12.750 1.00 90.19 190 PHE A N 1
ATOM 1548 C CA . PHE A 1 190 ? -13.083 1.592 11.452 1.00 90.19 190 PHE A CA 1
ATOM 1549 C C . PHE A 1 190 ? -12.927 0.079 11.597 1.00 90.19 190 PHE A C 1
ATOM 1551 O O . PHE A 1 190 ? -11.836 -0.400 11.906 1.00 90.19 190 PHE A O 1
ATOM 1558 N N . THR A 1 191 ? -13.999 -0.669 11.360 1.00 92.44 191 THR A N 1
ATOM 1559 C CA . THR A 1 191 ? -14.022 -2.132 11.515 1.00 92.44 191 THR A CA 1
ATOM 1560 C C . THR A 1 191 ? -14.083 -2.886 10.194 1.00 92.44 191 THR A C 1
ATOM 1562 O O . THR A 1 191 ? -13.747 -4.065 10.157 1.00 92.44 191 THR A O 1
ATOM 1565 N N . ASP A 1 192 ? -14.499 -2.229 9.115 1.00 94.62 192 ASP A N 1
ATOM 1566 C CA . ASP A 1 192 ? -14.720 -2.864 7.818 1.00 94.62 192 ASP A CA 1
ATOM 1567 C C . ASP A 1 192 ? -14.125 -2.042 6.667 1.00 94.62 192 ASP A C 1
ATOM 1569 O O . ASP A 1 192 ? -13.947 -0.815 6.733 1.00 94.62 192 ASP A O 1
ATOM 1573 N N . LYS A 1 193 ? -13.787 -2.751 5.591 1.00 94.75 193 LYS A N 1
ATOM 1574 C CA . LYS A 1 193 ? -13.128 -2.192 4.408 1.00 94.75 193 LYS A CA 1
ATOM 1575 C C . LYS A 1 193 ? -14.044 -1.241 3.641 1.00 94.75 193 LYS A C 1
ATOM 1577 O O . LYS A 1 193 ? -13.579 -0.233 3.097 1.00 94.75 193 LYS A O 1
ATOM 1582 N N . ALA A 1 194 ? -15.341 -1.538 3.590 1.00 94.06 194 ALA A N 1
ATOM 1583 C CA . ALA A 1 194 ? -16.305 -0.751 2.833 1.00 94.06 194 ALA A CA 1
ATOM 1584 C C . ALA A 1 194 ? -16.457 0.663 3.413 1.00 94.06 194 ALA A C 1
ATOM 1586 O O . ALA A 1 194 ? -16.404 1.639 2.658 1.00 94.06 194 ALA A O 1
ATOM 1587 N N . THR A 1 195 ? -16.552 0.781 4.737 1.00 93.81 195 THR A N 1
ATOM 1588 C CA . THR A 1 195 ? -16.630 2.053 5.464 1.00 93.81 195 THR A CA 1
ATOM 1589 C C . THR A 1 195 ? -15.363 2.884 5.272 1.00 93.81 195 THR A C 1
ATOM 1591 O O . THR A 1 195 ? -15.447 4.082 4.981 1.00 93.81 195 THR A O 1
ATOM 1594 N N . LEU A 1 196 ? -14.179 2.259 5.339 1.00 95.31 196 LEU A N 1
ATOM 1595 C CA . LEU A 1 196 ? -12.909 2.934 5.050 1.00 95.31 196 LEU A CA 1
ATOM 1596 C C . LEU A 1 196 ? -12.896 3.514 3.627 1.00 95.31 196 LEU A C 1
ATOM 1598 O O . LEU A 1 196 ? -12.612 4.698 3.434 1.00 95.31 196 LEU A O 1
ATOM 1602 N N . ILE A 1 197 ? -13.232 2.699 2.623 1.00 95.25 197 ILE A N 1
ATOM 1603 C CA . ILE A 1 197 ? -13.272 3.135 1.221 1.00 95.25 197 ILE A CA 1
ATOM 1604 C C . ILE A 1 197 ? -14.301 4.255 1.023 1.00 95.25 197 ILE A C 1
ATOM 1606 O O . ILE A 1 197 ? -14.007 5.230 0.328 1.00 95.25 197 ILE A O 1
ATOM 1610 N N . GLY A 1 198 ? -15.485 4.138 1.633 1.00 94.31 198 GLY A N 1
ATOM 1611 C CA . GLY A 1 198 ? -16.524 5.168 1.605 1.00 94.31 198 GLY A CA 1
ATOM 1612 C C . GLY A 1 198 ? -15.983 6.513 2.077 1.00 94.31 198 GLY A C 1
ATOM 1613 O O . GLY A 1 198 ? -16.030 7.494 1.331 1.00 94.31 198 GLY A O 1
ATOM 1614 N N . LYS A 1 199 ? -15.332 6.528 3.247 1.00 93.56 199 LYS A N 1
ATOM 1615 C CA . LYS A 1 199 ? -14.742 7.745 3.811 1.00 93.56 199 LYS A CA 1
ATOM 1616 C C . LYS A 1 199 ? -13.671 8.361 2.914 1.00 93.56 199 LYS A C 1
ATOM 1618 O O . LYS A 1 199 ? -13.638 9.575 2.730 1.00 93.56 199 LYS A O 1
ATOM 1623 N N . LEU A 1 200 ? -12.804 7.543 2.321 1.00 94.00 200 LEU A N 1
ATOM 1624 C CA . LEU A 1 200 ? -11.753 8.032 1.422 1.00 94.00 200 LEU A CA 1
ATOM 1625 C C . LEU A 1 200 ? -12.313 8.622 0.120 1.00 94.00 200 LEU A C 1
ATOM 1627 O O . LEU A 1 200 ? -11.694 9.509 -0.476 1.00 94.00 200 LEU A O 1
ATOM 1631 N N . ASN A 1 201 ? -13.478 8.163 -0.334 1.00 93.12 201 ASN A N 1
ATOM 1632 C CA . ASN A 1 201 ? -14.122 8.719 -1.521 1.00 93.12 201 ASN A CA 1
ATOM 1633 C C . ASN A 1 201 ? -14.754 10.099 -1.247 1.00 93.12 201 ASN A C 1
ATOM 1635 O O . ASN A 1 201 ? -14.784 10.921 -2.159 1.00 93.12 201 ASN A O 1
ATOM 1639 N N . GLU A 1 202 ? -15.169 10.392 -0.009 1.00 92.44 202 GLU A N 1
ATOM 1640 C CA . GLU A 1 202 ? -15.710 11.705 0.395 1.00 92.44 202 GLU A CA 1
ATOM 1641 C C . GLU A 1 202 ? -14.649 12.816 0.441 1.00 92.44 202 GLU A C 1
ATOM 1643 O O . GLU A 1 202 ? -14.959 13.997 0.270 1.00 92.44 202 GLU A O 1
ATOM 1648 N N . ILE A 1 203 ? -13.383 12.458 0.676 1.00 88.88 203 ILE A N 1
ATOM 1649 C CA . ILE A 1 203 ? -12.285 13.426 0.754 1.00 88.88 203 ILE A CA 1
ATOM 1650 C C . ILE A 1 203 ? -12.049 14.018 -0.640 1.00 88.88 203 ILE A C 1
ATOM 1652 O O . ILE A 1 203 ? -11.682 13.299 -1.576 1.00 88.88 203 ILE A O 1
ATOM 1656 N N . LYS A 1 204 ? -12.217 15.338 -0.777 1.00 77.31 204 LYS A N 1
ATOM 16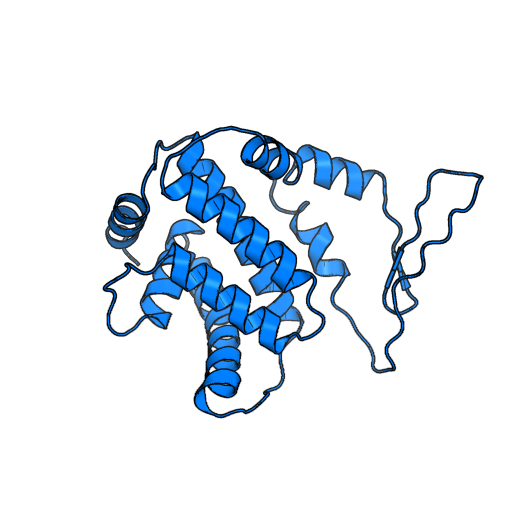57 C CA . LYS A 1 204 ? -11.911 16.058 -2.021 1.00 77.31 204 LYS A CA 1
ATOM 1658 C C . LYS A 1 204 ? -10.413 15.957 -2.344 1.00 77.31 204 LYS A C 1
ATOM 1660 O O . LYS A 1 204 ? -9.565 15.969 -1.445 1.00 77.31 204 LYS A O 1
ATOM 1665 N N . SER A 1 205 ? -10.111 15.771 -3.630 1.00 63.84 205 SER A N 1
ATOM 1666 C CA . SER A 1 205 ? -8.740 15.649 -4.143 1.00 63.84 205 SER A CA 1
ATOM 1667 C C . SER A 1 205 ? -7.950 16.927 -3.912 1.00 63.84 205 SER A C 1
ATOM 1669 O O . SER A 1 205 ? -8.474 17.996 -4.283 1.00 63.84 205 SER A O 1
#

Secondary structure (DSSP, 8-state):
--HHHHHHHHTT----S-----------SSSS--EEEETTEEEE--HHHHHHHHHHTHHHHHHHHHS----HHHHHHHHHHHHHHHHHT-S-HHHHHHHHHHHHHHHHS-TT--S-HHHHHHHHHHHHH-S-HHHHHHHHHHHHHHHHHHHHHHHH-------HHHHHHHHHHHHHHHHHHHHHHHHS---SHHHHHHHHHHS--

Radius of gyration: 18.43 Å; chains: 1; bounding box: 50×34×45 Å

Sequence (205 aa):
MFNSVAYLFTHSAQPSSGGGKGIKLSKNIKGNQNSLQYNNSQFNFTKRHYLSANQSGLKIFSDYLSHQNTNELHEIIIQSIHFFSSAISNWDLHLRCINMITILESIFLKDDERGDMEHKTKARLSKILSNQHNEKERIKTVFTNIYQVRHKMIHKAKRIMIDYKELSEAQMIMINLFLKLIQLNTESSFTDKATLIGKLNEIKS

Foldseek 3Di:
DPPLVLVVLVVQDDDDDDDDDDWDWDDDPDDPWGFTDDNNDTDTCDPSNVCSCVPPAVCLVVVLLPDDDDFALSVLLNVLVVLLVVLVVDPPLLSSLLSLLVSLLSLFADPPRDPPSLVSSLLLLLQLQDPDPVSSVVSSVLNVLSVVSNCCCVVVVDGDDDDRVSSSVSSVSSSSVSSSSSCCVPPVVDRDSVVSNVVSVPRDD

pLDDT: mean 79.6, std 24.11, range [26.62, 98.31]